Protein AF-A0A5C5TG11-F1 (afdb_monomer_lite)

Foldseek 3Di:
DADPVGHDDDDDDDDQWAKEFEAEPVRHGPDDIDIDDDDDDDDPQKDFPDWDADPSGYIYTYIYGHQWAKEFEAEPVRHGPDDIHIDADDDDDDPQKDWPDWDADPSRHIYTYIYGHDDPPPPPDDDDDDDDDDDDDDDDDDDDDDDDDDDDDDDDDDDDPDDDDDPDDDDDDDDDDDDDDDDDDDDDDDD

Structure (mmCIF, N/CA/C/O backbone):
data_AF-A0A5C5TG11-F1
#
_entry.id   AF-A0A5C5TG11-F1
#
loop_
_atom_site.group_PDB
_atom_site.id
_atom_site.type_symbol
_atom_site.label_atom_id
_atom_site.label_alt_id
_atom_site.label_comp_id
_atom_site.label_asym_id
_atom_site.label_entity_id
_atom_site.label_seq_id
_atom_site.pdbx_PDB_ins_code
_atom_site.Cartn_x
_atom_site.Cartn_y
_atom_site.Cartn_z
_atom_site.occupancy
_atom_site.B_iso_or_equiv
_atom_site.auth_seq_id
_atom_site.auth_comp_id
_atom_site.auth_asym_id
_atom_site.auth_atom_id
_atom_site.pdbx_PDB_model_num
ATOM 1 N N . SER A 1 1 ? 29.629 5.211 -42.571 1.00 81.56 1 SER A N 1
ATOM 2 C CA . SER A 1 1 ? 30.947 4.948 -43.185 1.00 81.56 1 SER A CA 1
ATOM 3 C C . SER A 1 1 ? 30.933 5.481 -44.610 1.00 81.56 1 SER A C 1
ATOM 5 O O . SER A 1 1 ? 29.946 6.095 -45.003 1.00 81.56 1 SER A O 1
ATOM 7 N N . THR A 1 2 ? 31.998 5.258 -45.371 1.00 82.38 2 THR A N 1
ATOM 8 C CA . THR A 1 2 ? 31.983 5.361 -46.836 1.00 82.38 2 THR A CA 1
ATOM 9 C C . THR A 1 2 ? 32.136 3.944 -47.392 1.00 82.38 2 THR A C 1
ATOM 11 O O . THR A 1 2 ? 32.816 3.138 -46.751 1.00 82.38 2 THR A O 1
ATOM 14 N N . ASP A 1 3 ? 31.475 3.609 -48.499 1.00 84.94 3 ASP A N 1
ATOM 15 C CA . ASP A 1 3 ? 31.681 2.322 -49.180 1.00 84.94 3 ASP A CA 1
ATOM 16 C C . ASP A 1 3 ? 32.941 2.328 -50.070 1.00 84.94 3 ASP A C 1
ATOM 18 O O . ASP A 1 3 ? 33.630 3.342 -50.206 1.00 84.94 3 ASP A O 1
ATOM 22 N N . GLU A 1 4 ? 33.250 1.182 -50.678 1.00 87.62 4 GLU A N 1
ATOM 23 C CA . GLU A 1 4 ? 34.397 1.008 -51.585 1.00 87.62 4 GLU A CA 1
ATOM 24 C C . GLU A 1 4 ? 34.308 1.840 -52.881 1.00 87.62 4 GLU A C 1
ATOM 26 O O . GLU A 1 4 ? 35.320 2.049 -53.546 1.00 87.62 4 GLU A O 1
ATOM 31 N N . ASN A 1 5 ? 33.123 2.372 -53.202 1.00 89.00 5 ASN A N 1
ATOM 32 C CA . ASN A 1 5 ? 32.857 3.216 -54.367 1.00 89.00 5 ASN A CA 1
ATOM 33 C C . ASN A 1 5 ? 32.837 4.722 -54.027 1.00 89.00 5 ASN A C 1
ATOM 35 O O . ASN A 1 5 ? 32.630 5.548 -54.915 1.00 89.00 5 ASN A O 1
ATOM 39 N N . GLY A 1 6 ? 33.046 5.098 -52.759 1.00 85.19 6 GLY A N 1
ATOM 40 C CA . GLY A 1 6 ? 33.045 6.490 -52.302 1.00 85.19 6 GLY A CA 1
ATOM 41 C C . GLY A 1 6 ? 31.685 7.033 -51.836 1.00 85.19 6 GLY A C 1
ATOM 42 O O . GLY A 1 6 ? 31.599 8.212 -51.489 1.00 85.19 6 GLY A O 1
ATOM 43 N N . ASN A 1 7 ? 30.629 6.215 -51.775 1.00 87.75 7 ASN A N 1
ATOM 44 C CA . ASN A 1 7 ? 29.301 6.652 -51.332 1.00 87.75 7 ASN A CA 1
ATOM 45 C C . ASN A 1 7 ? 29.223 6.762 -49.803 1.00 87.75 7 ASN A C 1
ATOM 47 O O . ASN A 1 7 ? 29.681 5.879 -49.077 1.00 87.75 7 ASN A O 1
ATOM 51 N N . VAL A 1 8 ? 28.574 7.813 -49.293 1.00 88.19 8 VAL A N 1
ATOM 52 C CA . VAL A 1 8 ? 28.350 7.995 -47.849 1.00 88.19 8 VAL A CA 1
ATOM 53 C C . VAL A 1 8 ? 27.224 7.077 -47.365 1.00 88.19 8 VAL A C 1
ATOM 55 O O . VAL A 1 8 ? 26.052 7.283 -47.675 1.00 88.19 8 VAL A O 1
ATOM 58 N N . VAL A 1 9 ? 27.578 6.082 -46.552 1.00 86.75 9 VAL A N 1
ATOM 59 C CA . VAL A 1 9 ? 26.649 5.119 -45.947 1.00 86.75 9 VAL A CA 1
ATOM 60 C C . VAL A 1 9 ? 26.294 5.557 -44.526 1.00 86.75 9 VAL A C 1
ATOM 62 O O . VAL A 1 9 ? 27.135 5.535 -43.620 1.00 86.75 9 VAL A O 1
ATOM 65 N N . TYR A 1 10 ? 25.030 5.912 -44.301 1.00 86.56 10 TYR A N 1
ATOM 66 C CA . TYR A 1 10 ? 24.505 6.222 -42.970 1.00 86.56 10 TYR A CA 1
ATOM 67 C C . TYR A 1 10 ? 24.055 4.947 -42.246 1.00 86.56 10 TYR A C 1
ATOM 69 O O . TYR A 1 10 ? 23.174 4.229 -42.714 1.00 86.56 10 TYR A O 1
ATOM 77 N N . THR A 1 11 ? 24.638 4.675 -41.077 1.00 83.19 11 THR A N 1
ATOM 78 C CA . THR A 1 11 ? 24.271 3.530 -40.230 1.00 83.19 11 THR A CA 1
ATOM 79 C C . THR A 1 11 ? 23.469 4.019 -39.029 1.00 83.19 11 THR A C 1
ATOM 81 O O . THR A 1 11 ? 24.027 4.569 -38.080 1.00 83.19 11 THR A O 1
ATOM 84 N N . TYR A 1 12 ? 22.152 3.820 -39.060 1.00 79.69 12 TYR A N 1
ATOM 85 C CA . TYR A 1 12 ? 21.260 4.187 -37.961 1.00 79.69 12 TYR A CA 1
ATOM 86 C C . TYR A 1 12 ? 21.109 3.026 -36.973 1.00 79.69 12 TYR A C 1
ATOM 88 O O . TYR A 1 12 ? 20.812 1.902 -37.370 1.00 79.69 12 TYR A O 1
ATOM 96 N N . ARG A 1 13 ? 21.255 3.304 -35.672 1.00 77.75 13 ARG A N 1
ATOM 97 C CA . ARG A 1 13 ? 20.858 2.379 -34.598 1.00 77.75 13 ARG A CA 1
ATOM 98 C C . ARG A 1 13 ? 19.468 2.757 -34.091 1.00 77.75 13 ARG A C 1
ATOM 100 O O . ARG A 1 13 ? 19.226 3.934 -33.821 1.00 77.75 13 ARG A O 1
ATOM 107 N N . LYS A 1 14 ? 18.568 1.783 -33.920 1.00 78.00 14 LYS A N 1
ATOM 108 C CA . LYS A 1 14 ? 17.285 2.018 -33.241 1.00 78.00 14 LYS A CA 1
ATOM 109 C C . LYS A 1 14 ? 17.572 2.309 -31.767 1.00 78.00 14 LYS A C 1
ATOM 111 O O . LYS A 1 14 ? 17.986 1.415 -31.036 1.00 78.00 14 LYS A O 1
ATOM 116 N N . VAL A 1 15 ? 17.360 3.550 -31.336 1.00 76.75 15 VAL A N 1
ATOM 117 C CA . VAL A 1 15 ? 17.341 3.887 -29.908 1.00 76.75 15 VAL A CA 1
ATOM 118 C C . VAL A 1 15 ? 15.979 3.471 -29.367 1.00 76.75 15 VAL A C 1
ATOM 120 O O . VAL A 1 15 ? 14.957 4.012 -29.783 1.00 76.75 15 VAL A O 1
ATOM 123 N N . VAL A 1 16 ? 15.959 2.487 -28.471 1.00 79.56 16 VAL A N 1
ATOM 124 C CA . VAL A 1 16 ? 14.765 2.159 -27.689 1.00 79.56 16 VAL A CA 1
ATOM 125 C C . VAL A 1 16 ? 14.743 3.105 -26.492 1.00 79.56 16 VAL A C 1
ATOM 127 O O . VAL A 1 16 ? 15.646 3.059 -25.660 1.00 79.56 16 VAL A O 1
ATOM 130 N N . LYS A 1 17 ? 13.742 3.987 -26.435 1.00 87.06 17 LYS A N 1
ATOM 131 C CA . LYS A 1 17 ? 13.407 4.724 -25.213 1.00 87.06 17 LYS A CA 1
ATOM 132 C C . LYS A 1 17 ? 12.628 3.774 -24.309 1.00 87.06 17 LYS A C 1
ATOM 134 O O . LYS A 1 17 ? 11.544 3.347 -24.696 1.00 87.06 17 LYS A O 1
ATOM 139 N N . THR A 1 18 ? 13.182 3.449 -23.149 1.00 93.44 18 THR A N 1
ATOM 140 C CA . THR A 1 18 ? 12.445 2.779 -22.074 1.00 93.44 18 THR A CA 1
ATOM 141 C C . THR A 1 18 ? 11.839 3.819 -21.136 1.00 93.44 18 THR A C 1
ATOM 143 O O . THR A 1 18 ? 12.288 4.965 -21.089 1.00 93.44 18 THR A O 1
ATOM 146 N N . THR A 1 19 ? 10.808 3.425 -20.400 1.00 96.31 19 THR A N 1
ATOM 147 C CA . THR A 1 19 ? 10.128 4.240 -19.388 1.00 96.31 19 THR A CA 1
ATOM 148 C C . THR A 1 19 ? 10.016 3.442 -18.096 1.00 96.31 19 THR A C 1
ATOM 150 O O . THR A 1 19 ? 9.793 2.233 -18.143 1.00 96.31 19 THR A O 1
ATOM 153 N N . THR A 1 20 ? 10.122 4.103 -16.948 1.00 98.12 20 THR A N 1
ATOM 154 C CA . THR A 1 20 ? 9.780 3.520 -15.647 1.00 98.12 20 THR A CA 1
ATOM 155 C C . THR A 1 20 ? 8.524 4.185 -15.089 1.00 98.12 20 THR A C 1
ATOM 157 O O . THR A 1 20 ? 8.442 5.413 -15.044 1.00 98.12 20 THR A O 1
ATOM 160 N N . SER A 1 21 ? 7.568 3.371 -14.647 1.00 97.69 21 SER A N 1
ATOM 161 C CA . SER A 1 21 ? 6.302 3.795 -14.038 1.00 97.69 21 SER A CA 1
ATOM 162 C C . SER A 1 21 ? 6.211 3.299 -12.593 1.00 97.69 21 SER A C 1
ATOM 164 O O . SER A 1 21 ? 6.613 2.172 -12.295 1.00 97.69 21 SER A O 1
ATOM 166 N N . PHE A 1 22 ? 5.632 4.108 -11.706 1.00 98.31 22 PHE A N 1
ATOM 167 C CA . PHE A 1 22 ? 5.388 3.760 -10.301 1.00 98.31 22 PHE A CA 1
ATOM 168 C C . PHE A 1 22 ? 3.875 3.796 -10.056 1.00 98.31 22 PHE A C 1
ATOM 170 O O . PHE A 1 22 ? 3.283 4.876 -10.073 1.00 98.31 22 PHE A O 1
ATOM 177 N N . VAL A 1 23 ? 3.243 2.633 -9.885 1.00 97.94 23 VAL A N 1
ATOM 178 C CA . VAL A 1 23 ? 1.775 2.483 -9.866 1.00 97.94 23 VAL A CA 1
ATOM 179 C C . VAL A 1 23 ? 1.269 1.795 -8.601 1.00 97.94 23 VAL A C 1
ATOM 181 O O . VAL A 1 23 ? 2.011 1.056 -7.955 1.00 97.94 23 VAL A O 1
ATOM 184 N N . ASP A 1 24 ? 0.004 2.013 -8.252 1.00 97.56 24 ASP A N 1
ATOM 185 C CA . ASP A 1 24 ? -0.684 1.234 -7.219 1.00 97.56 24 ASP A CA 1
ATOM 186 C C . ASP A 1 24 ? -1.130 -0.154 -7.732 1.00 97.56 24 ASP A C 1
ATOM 188 O O . ASP A 1 24 ? -0.855 -0.541 -8.871 1.00 97.56 24 ASP A O 1
ATOM 192 N N . GLY A 1 25 ? -1.793 -0.931 -6.870 1.00 93.88 25 GLY A N 1
ATOM 193 C CA . GLY A 1 25 ? -2.297 -2.270 -7.198 1.00 93.88 25 GLY A CA 1
ATOM 194 C C . GLY A 1 25 ? -3.406 -2.303 -8.258 1.00 93.88 25 GLY A C 1
ATOM 195 O O . GLY A 1 25 ? -3.607 -3.350 -8.868 1.00 93.88 25 GLY A O 1
ATOM 196 N N . ASP A 1 26 ? -4.079 -1.176 -8.503 1.00 95.31 26 ASP A N 1
ATOM 197 C CA . ASP A 1 26 ? -5.111 -1.012 -9.534 1.00 95.31 26 ASP A CA 1
ATOM 198 C C . ASP A 1 26 ? -4.526 -0.460 -10.855 1.00 95.31 26 ASP A C 1
ATOM 200 O O . ASP A 1 26 ? -5.201 -0.439 -11.886 1.00 95.31 26 ASP A O 1
ATOM 204 N N . GLY A 1 27 ? -3.251 -0.052 -10.847 1.00 94.88 27 GLY A N 1
ATOM 205 C CA . GLY A 1 27 ? -2.509 0.460 -12.000 1.00 94.88 27 GLY A CA 1
ATOM 206 C C . GLY A 1 27 ? -2.478 1.988 -12.127 1.00 94.88 27 GLY A C 1
ATOM 207 O O . GLY A 1 27 ? -1.962 2.493 -13.127 1.00 94.88 27 GLY A O 1
ATOM 208 N N . ASN A 1 28 ? -2.984 2.742 -11.146 1.00 96.75 28 ASN A N 1
ATOM 209 C CA . ASN A 1 28 ? -2.942 4.207 -11.175 1.00 96.75 28 ASN A CA 1
ATOM 210 C C . ASN A 1 28 ? -1.519 4.713 -10.870 1.00 96.75 28 ASN A C 1
ATOM 212 O O . ASN A 1 28 ? -0.882 4.203 -9.946 1.00 96.75 28 ASN A O 1
ATOM 216 N N . PRO A 1 29 ? -1.000 5.732 -11.581 1.00 96.75 29 PRO A N 1
ATOM 217 C CA . PRO A 1 29 ? 0.330 6.279 -11.317 1.00 96.75 29 PRO A CA 1
ATOM 218 C C . PRO A 1 29 ? 0.379 7.046 -9.986 1.00 96.75 29 PRO A C 1
ATOM 220 O O . PRO A 1 29 ? -0.332 8.032 -9.796 1.00 96.75 29 PRO A O 1
ATOM 223 N N . ILE A 1 30 ? 1.267 6.619 -9.084 1.00 97.06 30 ILE A N 1
ATOM 224 C CA . ILE A 1 30 ? 1.538 7.273 -7.791 1.00 97.06 30 ILE A CA 1
ATOM 225 C C . ILE A 1 30 ? 2.561 8.407 -7.961 1.00 97.06 30 ILE A C 1
ATOM 227 O O . ILE A 1 30 ? 2.496 9.425 -7.273 1.00 97.06 30 ILE A O 1
ATOM 231 N N . LEU A 1 31 ? 3.505 8.240 -8.891 1.00 96.44 31 LEU A N 1
ATOM 232 C CA . LEU A 1 31 ? 4.500 9.243 -9.278 1.00 96.44 31 LEU A CA 1
ATOM 233 C C . LEU A 1 31 ? 4.493 9.432 -10.804 1.00 96.44 31 LEU A C 1
ATOM 235 O O . LEU A 1 31 ? 4.059 8.530 -11.524 1.00 96.44 31 LEU A O 1
ATOM 239 N N . PRO A 1 32 ? 5.011 10.563 -11.320 1.00 97.25 32 PRO A N 1
ATOM 240 C CA . PRO A 1 32 ? 5.273 10.722 -12.745 1.00 97.25 32 PRO A CA 1
ATOM 241 C C . PRO A 1 32 ? 6.192 9.620 -13.288 1.00 97.25 32 PRO A C 1
ATOM 243 O O . PRO A 1 32 ? 7.122 9.181 -12.608 1.00 97.25 32 PRO A O 1
ATOM 246 N N . ASN A 1 33 ? 5.954 9.221 -14.537 1.00 95.88 33 ASN A N 1
ATOM 247 C CA . ASN A 1 33 ? 6.830 8.300 -15.255 1.00 95.88 33 ASN A CA 1
ATOM 248 C C . ASN A 1 33 ? 8.180 8.966 -15.568 1.00 95.88 33 ASN A C 1
ATOM 250 O O . ASN A 1 33 ? 8.232 10.154 -15.892 1.00 95.88 33 ASN A O 1
ATOM 254 N N . GLU A 1 34 ? 9.260 8.188 -15.543 1.00 96.19 34 GLU A N 1
ATOM 255 C CA . GLU A 1 34 ? 10.624 8.666 -15.805 1.00 96.19 34 GLU A CA 1
ATOM 256 C C . GLU A 1 34 ? 11.241 7.960 -17.019 1.00 96.19 34 GLU A C 1
ATOM 258 O O . GLU A 1 34 ? 11.004 6.774 -17.247 1.00 96.19 34 GLU A O 1
ATOM 263 N N . GLU A 1 35 ? 12.018 8.688 -17.830 1.00 94.50 35 GLU A N 1
ATOM 264 C CA . GLU A 1 35 ? 12.691 8.103 -18.996 1.00 94.50 35 GLU A CA 1
ATOM 265 C C . GLU A 1 35 ? 13.899 7.259 -18.562 1.00 94.50 35 GLU A C 1
ATOM 267 O O . GLU A 1 35 ? 14.728 7.686 -17.758 1.00 94.50 35 GLU A O 1
ATOM 272 N N . GLY A 1 36 ? 14.017 6.070 -19.149 1.00 92.50 36 GLY A N 1
ATOM 273 C CA . GLY A 1 36 ? 15.033 5.080 -18.828 1.00 92.50 36 GLY A CA 1
ATOM 274 C C . GLY A 1 36 ? 14.534 3.986 -17.883 1.00 92.50 36 GLY A C 1
ATOM 275 O O . GLY A 1 36 ? 13.343 3.840 -17.605 1.00 92.50 36 GLY A O 1
ATOM 276 N N . ASN A 1 37 ? 15.488 3.190 -17.406 1.00 93.25 37 ASN A N 1
ATOM 277 C CA . ASN A 1 37 ? 15.304 2.170 -16.379 1.00 93.25 37 ASN A CA 1
ATOM 278 C C . ASN A 1 37 ? 15.905 2.726 -15.077 1.00 93.25 37 ASN A C 1
ATOM 280 O O . ASN A 1 37 ? 17.127 2.838 -14.965 1.00 93.25 37 ASN A O 1
ATOM 284 N N . VAL A 1 38 ? 15.052 3.162 -14.149 1.00 95.62 38 VAL A N 1
ATOM 285 C CA . VAL A 1 38 ? 15.448 3.717 -12.841 1.00 95.62 38 VAL A CA 1
ATOM 286 C C . VAL A 1 38 ? 15.002 2.772 -11.719 1.00 95.62 38 VAL A C 1
ATOM 288 O O . VAL A 1 38 ? 14.044 2.030 -11.915 1.00 95.62 38 VAL A O 1
ATOM 291 N N . PRO A 1 39 ? 15.670 2.749 -10.550 1.00 96.81 39 PRO A N 1
ATOM 292 C CA . PRO A 1 39 ? 15.292 1.853 -9.459 1.00 96.81 39 PRO A CA 1
ATOM 293 C C . PRO A 1 39 ? 13.953 2.232 -8.806 1.00 96.81 39 PRO A C 1
ATOM 295 O O . PRO A 1 39 ? 13.502 3.378 -8.869 1.00 96.81 39 PRO A O 1
ATOM 298 N N . SER A 1 40 ? 13.362 1.268 -8.095 1.00 97.00 40 SER A N 1
ATOM 299 C CA . SER A 1 40 ? 12.218 1.484 -7.203 1.00 97.00 40 SER A CA 1
ATOM 300 C C . SER A 1 40 ? 12.514 2.573 -6.173 1.00 97.00 40 SER A C 1
ATOM 302 O O . SER A 1 40 ? 13.597 2.596 -5.582 1.00 97.00 40 SER A O 1
ATOM 304 N N . LYS A 1 41 ? 11.523 3.418 -5.899 1.00 97.31 41 LYS A N 1
ATOM 305 C CA . LYS A 1 41 ? 11.599 4.474 -4.884 1.00 97.31 41 LYS A CA 1
ATOM 306 C C . LYS A 1 41 ? 10.914 4.038 -3.593 1.00 97.31 41 LYS A C 1
ATOM 308 O O . LYS A 1 41 ? 9.950 3.275 -3.641 1.00 97.31 41 LYS A O 1
ATOM 313 N N . ASP A 1 42 ? 11.391 4.560 -2.470 1.00 97.19 42 ASP A N 1
ATOM 314 C CA . ASP A 1 42 ? 10.598 4.619 -1.243 1.00 97.19 42 ASP A CA 1
ATOM 315 C C . ASP A 1 42 ? 9.519 5.701 -1.404 1.00 97.19 42 ASP A C 1
ATOM 317 O O . ASP A 1 42 ? 9.791 6.773 -1.953 1.00 97.19 42 ASP A O 1
ATOM 321 N N . ILE A 1 43 ? 8.284 5.404 -1.000 1.00 96.00 43 ILE A N 1
ATOM 322 C CA . ILE A 1 43 ? 7.124 6.278 -1.213 1.00 96.00 43 ILE A CA 1
ATOM 323 C C . ILE A 1 43 ? 6.301 6.296 0.074 1.00 96.00 43 ILE A C 1
ATOM 325 O O . ILE A 1 43 ? 5.703 5.294 0.456 1.00 96.00 43 ILE A O 1
ATOM 329 N N . SER A 1 44 ? 6.241 7.453 0.737 1.00 94.19 44 SER A N 1
ATOM 330 C CA . SER A 1 44 ? 5.538 7.598 2.017 1.00 94.19 44 SER A CA 1
ATOM 331 C C . SER A 1 44 ? 4.073 7.154 1.920 1.00 94.19 44 SER A C 1
ATOM 333 O O . SER A 1 44 ? 3.325 7.616 1.057 1.00 94.19 44 SER A O 1
ATOM 335 N N . GLY A 1 45 ? 3.666 6.249 2.815 1.00 92.69 45 GLY A N 1
ATOM 336 C CA . GLY A 1 45 ? 2.332 5.644 2.814 1.00 92.69 45 GLY A CA 1
ATOM 337 C C . GLY A 1 45 ? 2.142 4.493 1.820 1.00 92.69 45 GLY A C 1
ATOM 338 O O . GLY A 1 45 ? 1.008 4.047 1.650 1.00 92.69 45 GLY A O 1
ATOM 339 N N . TYR A 1 46 ? 3.206 3.991 1.187 1.00 96.25 46 TYR A N 1
ATOM 340 C CA . TYR A 1 46 ? 3.173 2.849 0.271 1.00 96.25 46 TYR A CA 1
ATOM 341 C C . TYR A 1 46 ? 4.326 1.864 0.525 1.00 96.25 46 TYR A C 1
ATOM 343 O O . TYR A 1 46 ? 5.395 2.232 0.997 1.00 96.25 46 TYR A O 1
ATOM 351 N N . GLU A 1 47 ? 4.114 0.601 0.166 1.00 96.62 47 GLU A N 1
ATOM 352 C CA . GLU A 1 47 ? 5.124 -0.463 0.152 1.00 96.62 47 GLU A CA 1
ATOM 353 C C . GLU A 1 47 ? 5.243 -1.046 -1.255 1.00 96.62 47 GLU A C 1
ATOM 355 O O . GLU A 1 47 ? 4.234 -1.241 -1.936 1.00 96.62 47 GLU A O 1
ATOM 360 N N . LEU A 1 48 ? 6.465 -1.375 -1.678 1.00 97.56 48 LEU A N 1
ATOM 361 C CA . LEU A 1 48 ? 6.702 -2.059 -2.946 1.00 97.56 48 LEU A CA 1
ATOM 362 C C . LEU A 1 48 ? 6.193 -3.510 -2.875 1.00 97.56 48 LEU A C 1
ATOM 364 O O . LEU A 1 48 ? 6.636 -4.287 -2.033 1.00 97.56 48 LEU A O 1
ATOM 368 N N . VAL A 1 49 ? 5.293 -3.883 -3.787 1.00 97.69 49 VAL A N 1
ATOM 369 C CA . VAL A 1 49 ? 4.750 -5.249 -3.917 1.00 97.69 49 VAL A CA 1
ATOM 370 C C . VAL A 1 49 ? 5.553 -6.066 -4.926 1.00 97.69 49 VAL A C 1
ATOM 372 O O . VAL A 1 49 ? 5.749 -7.264 -4.738 1.00 97.69 49 VAL A O 1
ATOM 375 N N . GLY A 1 50 ? 6.040 -5.428 -5.992 1.00 97.19 50 GLY A N 1
ATOM 376 C CA . GLY A 1 50 ? 6.863 -6.089 -7.000 1.00 97.19 50 GLY A CA 1
ATOM 377 C C . GLY A 1 50 ? 7.199 -5.200 -8.192 1.00 97.19 50 GLY A C 1
ATOM 378 O O . GLY A 1 50 ? 6.870 -4.013 -8.228 1.00 97.19 50 GLY A O 1
ATOM 379 N N . SER A 1 51 ? 7.861 -5.797 -9.179 1.00 97.44 51 SER A N 1
ATOM 380 C CA . SER A 1 51 ? 8.225 -5.152 -10.436 1.00 97.44 51 SER A CA 1
ATOM 381 C C . SER A 1 51 ? 7.957 -6.062 -11.630 1.00 97.44 51 SER A C 1
ATOM 383 O O . SER A 1 51 ? 8.097 -7.281 -11.545 1.00 97.44 51 SER A O 1
ATOM 385 N N . SER A 1 52 ? 7.607 -5.454 -12.761 1.00 96.44 52 SER A N 1
ATOM 386 C CA . SER A 1 52 ? 7.505 -6.113 -14.063 1.00 96.44 52 SER A CA 1
ATOM 387 C C . SER A 1 52 ? 8.348 -5.372 -15.102 1.00 96.44 52 SER A C 1
ATOM 389 O O . SER A 1 52 ? 8.696 -4.203 -14.921 1.00 96.44 52 SER A O 1
ATOM 391 N N . THR A 1 53 ? 8.701 -6.049 -16.192 1.00 96.50 53 THR A N 1
ATOM 392 C CA . THR A 1 53 ? 9.398 -5.460 -17.342 1.00 96.50 53 THR A CA 1
ATOM 393 C C . THR A 1 53 ? 8.786 -6.003 -18.626 1.00 96.50 53 THR A C 1
ATOM 395 O O . THR A 1 53 ? 8.597 -7.213 -18.743 1.00 96.50 53 THR A O 1
ATOM 398 N N . ASP A 1 54 ? 8.449 -5.122 -19.569 1.00 93.56 54 ASP A N 1
ATOM 399 C CA . ASP A 1 54 ? 7.800 -5.503 -20.829 1.00 93.56 54 ASP A CA 1
ATOM 400 C C . ASP A 1 54 ? 8.798 -5.832 -21.960 1.00 93.56 54 ASP A C 1
ATOM 402 O O . ASP A 1 54 ? 10.012 -5.657 -21.836 1.00 93.56 54 ASP A O 1
ATOM 406 N N . GLU A 1 55 ? 8.280 -6.287 -23.106 1.00 92.75 55 GLU A N 1
ATOM 407 C CA . GLU A 1 55 ? 9.074 -6.587 -24.311 1.00 92.75 55 GLU A CA 1
ATOM 408 C C . GLU A 1 55 ? 9.762 -5.352 -24.928 1.00 92.75 55 GLU A C 1
ATOM 410 O O . GLU A 1 55 ? 10.569 -5.472 -25.852 1.00 92.75 55 GLU A O 1
ATOM 415 N N . ASN A 1 56 ? 9.431 -4.143 -24.472 1.00 89.69 56 ASN A N 1
ATOM 416 C CA . ASN A 1 56 ? 10.059 -2.897 -24.901 1.00 89.69 56 ASN A CA 1
ATOM 417 C C . ASN A 1 56 ? 11.128 -2.418 -23.902 1.00 89.69 56 ASN A C 1
ATOM 419 O O . ASN A 1 56 ? 11.850 -1.471 -24.208 1.00 89.69 56 ASN A O 1
ATOM 423 N N . GLY A 1 57 ? 11.280 -3.097 -22.759 1.00 91.56 57 GLY A N 1
ATOM 424 C CA . GLY A 1 57 ? 12.219 -2.759 -21.692 1.00 91.56 57 GLY A CA 1
ATOM 425 C C . GLY A 1 57 ? 11.707 -1.688 -20.725 1.00 91.56 57 GLY A C 1
ATOM 426 O O . GLY A 1 57 ? 12.499 -1.176 -19.929 1.00 91.56 57 GLY A O 1
ATOM 427 N N . ASN A 1 58 ? 10.420 -1.331 -20.783 1.00 95.81 58 ASN A N 1
ATOM 428 C CA . ASN A 1 58 ? 9.799 -0.462 -19.787 1.00 95.81 58 ASN A CA 1
ATOM 429 C C . ASN A 1 58 ? 9.638 -1.223 -18.468 1.00 95.81 58 ASN A C 1
ATOM 431 O O . ASN A 1 58 ? 9.335 -2.416 -18.477 1.00 95.81 58 ASN A O 1
ATOM 435 N N . VAL A 1 59 ? 9.797 -0.532 -17.341 1.00 97.69 59 VAL A N 1
ATOM 436 C CA . VAL A 1 59 ? 9.628 -1.098 -15.996 1.00 97.69 59 VAL A CA 1
ATOM 437 C C . VAL A 1 59 ? 8.368 -0.543 -15.350 1.00 97.69 59 VAL A C 1
ATOM 439 O O . VAL A 1 59 ? 8.103 0.655 -15.406 1.00 97.69 59 VAL A O 1
ATOM 442 N N . VAL A 1 60 ? 7.612 -1.411 -14.685 1.00 98.00 60 VAL A N 1
ATOM 443 C CA . VAL A 1 60 ? 6.492 -1.013 -13.829 1.00 98.00 60 VAL A CA 1
ATOM 444 C C . VAL A 1 60 ? 6.775 -1.513 -12.421 1.00 98.00 60 VAL A C 1
ATOM 446 O O . VAL A 1 60 ? 6.903 -2.718 -12.214 1.00 98.00 60 VAL A O 1
ATOM 449 N N . TYR A 1 61 ? 6.878 -0.595 -11.462 1.00 98.44 61 TYR A N 1
ATOM 450 C CA . TYR A 1 61 ? 6.907 -0.908 -10.036 1.00 98.44 61 TYR A CA 1
ATOM 451 C C . TYR A 1 61 ? 5.499 -0.774 -9.463 1.00 98.44 61 TYR A C 1
ATOM 453 O O . TYR A 1 61 ? 4.902 0.300 -9.541 1.00 98.44 61 TYR A O 1
ATOM 461 N N . THR A 1 62 ? 4.983 -1.859 -8.889 1.00 98.31 62 THR A N 1
ATOM 462 C CA . THR A 1 62 ? 3.640 -1.925 -8.303 1.00 98.31 62 THR A CA 1
ATOM 463 C C . THR A 1 62 ? 3.732 -1.829 -6.787 1.00 98.31 62 THR A C 1
ATOM 465 O O . THR A 1 62 ? 4.493 -2.567 -6.156 1.00 98.31 62 THR A O 1
ATOM 468 N N . TYR A 1 63 ? 2.935 -0.944 -6.199 1.00 98.25 63 TYR A N 1
ATOM 469 C CA . TYR A 1 63 ? 2.923 -0.632 -4.775 1.00 98.25 63 TYR A CA 1
ATOM 470 C C . TYR A 1 63 ? 1.546 -0.888 -4.148 1.00 98.25 63 TYR A C 1
ATOM 472 O O . TYR A 1 63 ? 0.512 -0.759 -4.799 1.00 98.25 63 TYR A O 1
ATOM 480 N N . ARG A 1 64 ? 1.522 -1.187 -2.846 1.00 96.62 64 ARG A N 1
ATOM 481 C CA . ARG A 1 64 ? 0.305 -1.211 -2.019 1.00 96.62 64 ARG A CA 1
ATOM 482 C C . ARG A 1 64 ? 0.304 -0.023 -1.071 1.00 96.62 64 ARG A C 1
ATOM 484 O O . ARG A 1 64 ? 1.353 0.329 -0.540 1.00 96.62 64 ARG A O 1
ATOM 491 N N . LYS A 1 65 ? -0.861 0.573 -0.825 1.00 94.12 65 LYS A N 1
ATOM 492 C CA . LYS A 1 65 ? -1.005 1.637 0.174 1.00 94.12 65 LYS A CA 1
ATOM 493 C C . LYS A 1 65 ? -0.939 1.041 1.583 1.00 94.12 65 LYS A C 1
ATOM 495 O O . LYS A 1 65 ? -1.676 0.108 1.895 1.00 94.12 65 LYS A O 1
ATOM 500 N N . VAL A 1 66 ? -0.079 1.587 2.436 1.00 90.94 66 VAL A N 1
ATOM 501 C CA . VAL A 1 66 ? 0.051 1.196 3.844 1.00 90.94 66 VAL A CA 1
ATOM 502 C C . VAL A 1 66 ? -0.964 1.983 4.664 1.00 90.94 66 VAL A C 1
ATOM 504 O O . VAL A 1 66 ? -0.802 3.182 4.894 1.00 90.94 66 VAL A O 1
ATOM 507 N N . VAL A 1 67 ? -2.017 1.308 5.122 1.00 87.00 67 VAL A N 1
ATOM 508 C CA . VAL A 1 67 ? -2.981 1.884 6.067 1.00 87.00 67 VAL A CA 1
ATOM 509 C C . VAL A 1 67 ? -2.462 1.657 7.486 1.00 87.00 67 VAL A C 1
ATOM 511 O O . VAL A 1 67 ? -2.532 0.549 8.012 1.00 87.00 67 VAL A O 1
ATOM 514 N N . LYS A 1 68 ? -1.928 2.714 8.107 1.00 89.06 68 LYS A N 1
ATOM 515 C CA . LYS A 1 68 ? -1.634 2.742 9.546 1.00 89.06 68 LYS A CA 1
ATOM 516 C C . LYS A 1 68 ? -2.939 2.956 10.310 1.00 89.06 68 LYS A C 1
ATOM 518 O O . LYS A 1 68 ? -3.433 4.078 10.362 1.00 89.06 68 LYS A O 1
ATOM 523 N N . THR A 1 69 ? -3.486 1.889 10.882 1.00 92.81 69 THR A N 1
ATOM 524 C CA . THR A 1 69 ? -4.615 1.969 11.818 1.00 92.81 69 THR A CA 1
ATOM 525 C C . THR A 1 69 ? -4.119 2.267 13.235 1.00 92.81 69 THR A C 1
ATOM 527 O O . THR A 1 69 ? -2.953 2.039 13.561 1.00 92.81 69 THR A O 1
ATOM 530 N N . THR A 1 70 ? -4.980 2.819 14.084 1.00 95.88 70 THR A N 1
ATOM 531 C CA . THR A 1 70 ? -4.687 3.123 15.491 1.00 95.88 70 THR A CA 1
ATOM 532 C C . THR A 1 70 ? -5.877 2.728 16.354 1.00 95.88 70 THR A C 1
ATOM 534 O O . THR A 1 70 ? -6.945 3.325 16.263 1.00 95.88 70 THR A O 1
ATOM 537 N N . THR A 1 71 ? -5.702 1.725 17.207 1.00 97.69 71 THR A N 1
ATOM 538 C CA . THR A 1 71 ? -6.752 1.256 18.111 1.00 97.69 71 THR A CA 1
ATOM 539 C C . THR A 1 71 ? -7.024 2.281 19.205 1.00 97.69 71 THR A C 1
ATOM 541 O O . THR A 1 71 ? -6.095 2.725 19.882 1.00 97.69 71 THR A O 1
ATOM 544 N N . SER A 1 72 ? -8.300 2.613 19.402 1.00 97.38 72 SER A N 1
ATOM 545 C CA . SER A 1 72 ? -8.768 3.488 20.484 1.00 97.38 72 SER A CA 1
ATOM 546 C C . SER A 1 72 ? -9.613 2.707 21.494 1.00 97.38 72 SER A C 1
ATOM 548 O O . SER A 1 72 ? -10.422 1.858 21.116 1.00 97.38 72 SER A O 1
ATOM 550 N N . PHE A 1 73 ? -9.449 3.015 22.781 1.00 97.81 73 PHE A N 1
ATOM 551 C CA . PHE A 1 73 ? -10.210 2.421 23.885 1.00 97.81 73 PHE A CA 1
ATOM 552 C C . PHE A 1 73 ? -10.951 3.542 24.619 1.00 97.81 73 PHE A C 1
ATOM 554 O O . PHE A 1 73 ? -10.308 4.382 25.251 1.00 97.81 73 PHE A O 1
ATOM 561 N N . VAL A 1 74 ? -12.281 3.578 24.520 1.00 97.75 74 VAL A N 1
ATOM 562 C CA . VAL A 1 74 ? -13.106 4.713 24.971 1.00 97.75 74 VAL A CA 1
ATOM 563 C C . VAL A 1 74 ? -14.252 4.291 25.888 1.00 97.75 74 VAL A C 1
ATOM 565 O O . VAL A 1 74 ? -14.704 3.148 25.837 1.00 97.75 74 VAL A O 1
ATOM 568 N N . ASP A 1 75 ? -14.747 5.208 26.715 1.00 96.19 75 ASP A N 1
ATOM 569 C CA . ASP A 1 75 ? -16.024 5.037 27.413 1.00 96.19 75 ASP A CA 1
ATOM 570 C C . ASP A 1 75 ? -17.236 5.286 26.485 1.00 96.19 75 ASP A C 1
ATOM 572 O O . ASP A 1 75 ? -17.090 5.584 25.297 1.00 96.19 75 ASP A O 1
ATOM 576 N N . GLY A 1 76 ? -18.451 5.141 27.025 1.00 92.25 76 GLY A N 1
ATOM 577 C CA . GLY A 1 76 ? -19.704 5.350 26.290 1.00 92.25 76 GLY A CA 1
ATOM 578 C C . GLY A 1 76 ? -19.974 6.793 25.839 1.00 92.25 76 GLY A C 1
ATOM 579 O O . GLY A 1 76 ? -20.821 6.985 24.970 1.00 92.25 76 GLY A O 1
ATOM 580 N N . ASP A 1 77 ? -19.255 7.778 26.385 1.00 93.56 77 ASP A N 1
ATOM 581 C CA . ASP A 1 77 ? -19.307 9.188 25.979 1.00 93.56 77 ASP A CA 1
ATOM 582 C C . ASP A 1 77 ? -18.189 9.538 24.967 1.00 93.56 77 ASP A C 1
ATOM 584 O O . ASP A 1 77 ? -18.171 10.634 24.403 1.00 93.56 77 ASP A O 1
ATOM 588 N N . GLY A 1 78 ? -17.273 8.598 24.696 1.00 93.44 78 GLY A N 1
ATOM 589 C CA . GLY A 1 78 ? -16.166 8.729 23.746 1.00 93.44 78 GLY A CA 1
ATOM 590 C C . GLY A 1 78 ? -14.831 9.173 24.358 1.00 93.44 78 GLY A C 1
ATOM 591 O O . GLY A 1 78 ? -13.880 9.414 23.612 1.00 93.44 78 GLY A O 1
ATOM 592 N N . ASN A 1 79 ? -14.714 9.274 25.686 1.00 95.31 79 ASN A N 1
ATOM 593 C CA . ASN A 1 79 ? -13.463 9.674 26.337 1.00 95.31 79 ASN A CA 1
ATOM 594 C C . ASN A 1 79 ? -12.450 8.511 26.337 1.00 95.31 79 ASN A C 1
ATOM 596 O O . ASN A 1 79 ? -12.831 7.393 26.690 1.00 95.31 79 ASN A O 1
ATOM 600 N N . PRO A 1 80 ? -11.158 8.731 26.019 1.00 96.12 80 PRO A N 1
ATOM 601 C CA . PRO A 1 80 ? -10.143 7.680 26.096 1.00 96.12 80 PRO A CA 1
ATOM 602 C C . PRO A 1 80 ? -9.927 7.169 27.529 1.00 96.12 80 PRO A C 1
ATOM 604 O O . PRO A 1 80 ? -9.607 7.949 28.428 1.00 96.12 80 PRO A O 1
ATOM 607 N N . ILE A 1 81 ? -10.043 5.853 27.729 1.00 95.75 81 ILE A N 1
ATOM 608 C CA . ILE A 1 81 ? -9.801 5.180 29.023 1.00 95.75 81 ILE A CA 1
ATOM 609 C C . ILE A 1 81 ? -8.441 4.465 29.093 1.00 95.75 81 ILE A C 1
ATOM 611 O O . ILE A 1 81 ? -7.958 4.158 30.181 1.00 95.75 81 ILE A O 1
ATOM 615 N N . LEU A 1 82 ? -7.802 4.238 27.943 1.00 94.94 82 LEU A N 1
ATOM 616 C CA . LEU A 1 82 ? -6.405 3.814 27.801 1.00 94.94 82 LEU A CA 1
ATOM 617 C C . LEU A 1 82 ? -5.734 4.665 26.707 1.00 94.94 82 LEU A C 1
ATOM 619 O O . LEU A 1 82 ? -6.439 5.237 25.872 1.00 94.94 82 LEU A O 1
ATOM 623 N N . PRO A 1 83 ? -4.390 4.753 26.670 1.00 96.94 83 PRO A N 1
ATOM 624 C CA . PRO A 1 83 ? -3.693 5.290 25.505 1.00 96.94 83 PRO A CA 1
ATOM 625 C C . PRO A 1 83 ? -4.013 4.480 24.240 1.00 96.94 83 PRO A C 1
ATOM 627 O O . PRO A 1 83 ? -4.215 3.265 24.294 1.00 96.94 83 PRO A O 1
ATOM 630 N N . ASN A 1 84 ? -4.013 5.163 23.098 1.00 96.31 84 ASN A N 1
ATOM 631 C CA . ASN A 1 84 ? -4.166 4.535 21.790 1.00 96.31 84 ASN A CA 1
ATOM 632 C C . ASN A 1 84 ? -2.935 3.688 21.421 1.00 96.31 84 ASN A C 1
ATOM 634 O O . ASN A 1 84 ? -1.808 4.024 21.789 1.00 96.31 84 ASN A O 1
ATOM 638 N N . GLU A 1 85 ? -3.143 2.624 20.642 1.00 95.62 85 GLU A N 1
ATOM 639 C CA . GLU A 1 85 ? -2.088 1.684 20.231 1.00 95.62 85 GLU A CA 1
ATOM 640 C C . GLU A 1 85 ? -2.058 1.494 18.707 1.00 95.62 85 GLU A C 1
ATOM 642 O O . GLU A 1 85 ? -3.100 1.477 18.056 1.00 95.62 85 GLU A O 1
ATOM 647 N N . GLU A 1 86 ? -0.868 1.367 18.114 1.00 94.12 86 GLU A N 1
ATOM 648 C CA . GLU A 1 86 ? -0.722 1.241 16.657 1.00 94.12 86 GLU A CA 1
ATOM 649 C C . GLU A 1 86 ? -1.171 -0.141 16.146 1.00 94.12 86 GLU A C 1
ATOM 651 O O . GLU A 1 86 ? -0.885 -1.178 16.746 1.00 94.12 86 GLU A O 1
ATOM 656 N N . GLY A 1 87 ? -1.854 -0.153 14.999 1.00 91.69 87 GLY A N 1
ATOM 657 C CA . GLY A 1 87 ? -2.403 -1.346 14.365 1.00 91.69 87 GLY A CA 1
ATOM 658 C C . GLY A 1 87 ? -3.817 -1.703 14.833 1.00 91.69 87 GLY A C 1
ATOM 659 O O . GLY A 1 87 ? -4.527 -0.905 15.448 1.00 91.69 87 GLY A O 1
ATOM 660 N N . ASN A 1 88 ? -4.232 -2.931 14.506 1.00 94.25 88 ASN A N 1
ATOM 661 C CA . ASN A 1 88 ? -5.526 -3.501 14.887 1.00 94.25 88 ASN A CA 1
ATOM 662 C C . ASN A 1 88 ? -5.373 -4.394 16.128 1.00 94.25 88 ASN A C 1
ATOM 664 O O . ASN A 1 88 ? -5.138 -5.597 16.014 1.00 94.25 88 ASN A O 1
ATOM 668 N N . VAL A 1 89 ? -5.487 -3.794 17.310 1.00 95.75 89 VAL A N 1
ATOM 669 C CA . VAL A 1 89 ? -5.386 -4.467 18.610 1.00 95.75 89 VAL A CA 1
ATOM 670 C C . VAL A 1 89 ? -6.787 -4.926 19.050 1.00 95.75 89 VAL A C 1
ATOM 672 O O . VAL A 1 89 ? -7.749 -4.166 18.906 1.00 95.75 89 VAL A O 1
ATOM 675 N N . PRO A 1 90 ? -6.955 -6.154 19.580 1.00 95.94 90 PRO A N 1
ATOM 676 C CA . PRO A 1 90 ? -8.237 -6.608 20.118 1.00 95.94 90 PRO A CA 1
ATOM 677 C C . PRO A 1 90 ? -8.647 -5.840 21.385 1.00 95.94 90 PRO A C 1
ATOM 679 O O . PRO A 1 90 ? -7.846 -5.148 22.016 1.00 95.94 90 PRO A O 1
ATOM 682 N N . SER A 1 91 ? -9.908 -6.007 21.785 1.00 95.75 91 SER A N 1
ATOM 683 C CA . SER A 1 91 ? -10.429 -5.508 23.060 1.00 95.75 91 SER A CA 1
ATOM 684 C C . SER A 1 91 ? -9.622 -6.043 24.245 1.00 95.75 91 SER A C 1
ATOM 686 O O . SER A 1 91 ? -9.214 -7.208 24.240 1.00 95.75 91 SER A O 1
ATOM 688 N N . LYS A 1 92 ? -9.446 -5.222 25.282 1.00 95.69 92 LYS A N 1
AT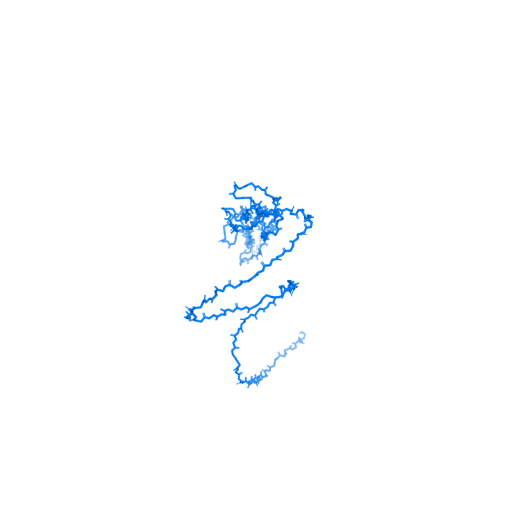OM 689 C CA . LYS A 1 92 ? -8.708 -5.581 26.498 1.00 95.69 92 LYS A CA 1
ATOM 690 C C . LYS A 1 92 ? -9.671 -5.783 27.662 1.00 95.69 92 LYS A C 1
ATOM 692 O O . LYS A 1 92 ? -10.729 -5.164 27.705 1.00 95.69 92 LYS A O 1
ATOM 697 N N . ASP A 1 93 ? -9.284 -6.632 28.606 1.00 95.75 93 ASP A N 1
ATOM 698 C CA . ASP A 1 93 ? -9.902 -6.642 29.931 1.00 95.75 93 ASP A CA 1
ATOM 699 C C . ASP A 1 93 ? -9.376 -5.425 30.708 1.00 95.75 93 ASP A C 1
ATOM 701 O O . ASP A 1 93 ? -8.164 -5.190 30.749 1.00 95.75 93 ASP A O 1
ATOM 705 N N . ILE A 1 94 ? -10.280 -4.605 31.243 1.00 94.62 94 ILE A N 1
ATOM 706 C CA . ILE A 1 94 ? -9.966 -3.309 31.857 1.00 94.62 94 ILE A CA 1
ATOM 707 C C . ILE A 1 94 ? -10.645 -3.275 33.232 1.00 94.62 94 ILE A C 1
ATOM 709 O O . ILE A 1 94 ? -11.872 -3.369 33.293 1.00 94.62 94 ILE A O 1
ATOM 713 N N . PRO A 1 95 ? -9.895 -3.128 34.344 1.00 93.69 95 PRO A N 1
ATOM 714 C CA . PRO A 1 95 ? -10.468 -3.148 35.686 1.00 93.69 95 PRO A CA 1
ATOM 715 C C . PRO A 1 95 ? -11.628 -2.163 35.860 1.00 93.69 95 PRO A C 1
ATOM 717 O O . PRO A 1 95 ? -11.501 -0.977 35.565 1.00 93.69 95 PRO A O 1
ATOM 720 N N . ASP A 1 96 ? -12.750 -2.680 36.363 1.00 92.88 96 ASP A N 1
ATOM 721 C CA . ASP A 1 96 ? -14.016 -1.963 36.571 1.00 92.88 96 ASP A CA 1
ATOM 722 C C . ASP A 1 96 ? -14.683 -1.421 35.292 1.00 92.88 96 ASP A C 1
ATOM 724 O O . ASP A 1 96 ? -15.549 -0.551 35.369 1.00 92.88 96 ASP A O 1
ATOM 728 N N . TYR A 1 97 ? -14.355 -1.978 34.123 1.00 95.56 97 TYR A N 1
ATOM 729 C CA . TYR A 1 97 ? -15.051 -1.749 32.856 1.00 95.56 97 TYR A CA 1
ATOM 730 C C . TYR A 1 97 ? -15.435 -3.074 32.181 1.00 95.56 97 TYR A C 1
ATOM 732 O O . TYR A 1 97 ? -14.808 -4.108 32.386 1.00 95.56 97 TYR A O 1
ATOM 740 N N . GLU A 1 98 ? -16.467 -3.040 31.343 1.00 95.69 98 GLU A N 1
ATOM 741 C CA . GLU A 1 98 ? -16.850 -4.138 30.449 1.00 95.69 98 GLU A CA 1
ATOM 742 C C . GLU A 1 98 ? -17.055 -3.598 29.028 1.00 95.69 98 GLU A C 1
ATOM 744 O O . GLU A 1 98 ? -17.495 -2.457 28.845 1.00 95.69 98 GLU A O 1
ATOM 749 N N . ILE A 1 99 ? -16.722 -4.397 28.012 1.00 96.75 99 ILE A N 1
ATOM 750 C CA . ILE A 1 99 ? -16.882 -3.988 26.613 1.00 96.75 99 ILE A CA 1
ATOM 751 C C . ILE A 1 99 ? -18.363 -3.963 26.212 1.00 96.75 99 ILE A C 1
ATOM 753 O O . ILE A 1 99 ? -19.101 -4.925 26.408 1.00 96.75 99 ILE A O 1
ATOM 757 N N . VAL A 1 100 ? -18.781 -2.846 25.619 1.00 97.31 100 VAL A N 1
ATOM 758 C CA . VAL A 1 100 ? -20.121 -2.626 25.057 1.00 97.31 100 VAL A CA 1
ATOM 759 C C . VAL A 1 100 ? -20.129 -2.935 23.564 1.00 97.31 100 VAL A C 1
ATOM 761 O O . VAL A 1 100 ? -21.050 -3.583 23.071 1.00 97.31 100 VAL A O 1
ATOM 764 N N . SER A 1 101 ? -19.102 -2.485 22.841 1.00 96.44 101 SER A N 1
ATOM 765 C CA . SER A 1 101 ? -18.984 -2.689 21.398 1.00 96.44 101 SER A CA 1
ATOM 766 C C . SER A 1 101 ? -17.542 -2.602 20.913 1.00 96.44 101 SER A C 1
ATOM 768 O O . SER A 1 101 ? -16.709 -1.918 21.504 1.00 96.44 101 SER A O 1
ATOM 770 N N . SER A 1 102 ? -17.277 -3.252 19.783 1.00 97.44 102 SER A N 1
ATOM 771 C CA . SER A 1 102 ? -16.085 -3.039 18.966 1.00 97.44 102 SER A CA 1
ATOM 772 C C . SER A 1 102 ? -16.553 -2.636 17.570 1.00 97.44 102 SER A C 1
ATOM 774 O O . SER A 1 102 ? -17.402 -3.316 16.989 1.00 97.44 102 SER A O 1
ATOM 776 N N . THR A 1 103 ? -16.070 -1.505 17.068 1.00 96.44 103 THR A N 1
ATOM 777 C CA . THR A 1 103 ? -16.455 -0.931 15.771 1.00 96.44 103 THR A CA 1
ATOM 778 C C . THR A 1 103 ? -15.219 -0.484 14.991 1.00 96.44 103 THR A C 1
ATOM 780 O O . THR A 1 103 ? -14.088 -0.608 15.461 1.00 96.44 103 THR A O 1
ATOM 783 N N . THR A 1 104 ? -15.421 0.012 13.772 1.00 96.12 104 THR A N 1
ATOM 784 C CA . THR A 1 104 ? -14.364 0.581 12.930 1.00 96.12 104 THR A CA 1
ATOM 785 C C . THR A 1 104 ? -14.816 1.946 12.422 1.00 96.12 104 THR A C 1
ATOM 787 O O . THR A 1 104 ? -15.971 2.085 12.019 1.00 96.12 104 THR A O 1
ATOM 790 N N . ASP A 1 105 ? -13.938 2.948 12.479 1.00 93.75 105 ASP A N 1
ATOM 791 C CA . ASP A 1 105 ? -14.228 4.310 12.019 1.00 93.75 105 ASP A CA 1
ATOM 792 C C . ASP A 1 105 ? -14.086 4.478 10.490 1.00 93.75 105 ASP A C 1
ATOM 794 O O . ASP A 1 105 ? -13.699 3.559 9.763 1.00 93.75 105 ASP A O 1
ATOM 798 N N . GLU A 1 106 ? -14.372 5.685 9.990 1.00 92.69 106 GLU A N 1
ATOM 799 C CA . GLU A 1 106 ? -14.257 6.043 8.566 1.00 92.69 106 GLU A CA 1
ATOM 800 C C . GLU A 1 106 ? -12.816 5.978 8.015 1.00 92.69 106 GLU A C 1
ATOM 802 O O . GLU A 1 106 ? -12.599 6.088 6.808 1.00 92.69 106 GLU A O 1
ATOM 807 N N . ASN A 1 107 ? -11.807 5.826 8.877 1.00 88.56 107 ASN A N 1
ATOM 808 C CA . ASN A 1 107 ? -10.396 5.723 8.511 1.00 88.56 107 ASN A CA 1
ATOM 809 C C . ASN A 1 107 ? -9.858 4.284 8.620 1.00 88.56 107 ASN A C 1
ATOM 811 O O . ASN A 1 107 ? -8.708 4.036 8.255 1.00 88.56 107 ASN A O 1
ATOM 815 N N . GLY A 1 108 ? -10.682 3.328 9.063 1.00 90.69 108 GLY A N 1
ATOM 816 C CA . GLY A 1 108 ? -10.292 1.933 9.265 1.00 90.69 108 GLY A CA 1
ATOM 817 C C . GLY A 1 108 ? -9.709 1.637 10.652 1.00 90.69 108 GLY A C 1
ATOM 818 O O . GLY A 1 108 ? -9.191 0.542 10.862 1.00 90.69 108 GLY A O 1
ATOM 819 N N . ASN A 1 109 ? -9.770 2.577 11.599 1.00 96.00 109 ASN A N 1
ATOM 820 C CA . ASN A 1 109 ? -9.297 2.379 12.968 1.00 96.00 109 ASN A CA 1
ATOM 821 C C . ASN A 1 109 ? -10.323 1.595 13.795 1.00 96.00 109 ASN A C 1
ATOM 823 O O . ASN A 1 109 ? -11.505 1.949 13.770 1.00 96.00 109 ASN A O 1
ATOM 827 N N . PRO A 1 110 ? -9.915 0.586 14.584 1.00 97.06 110 PRO A N 1
ATOM 828 C CA . PRO A 1 110 ? -10.823 -0.078 15.503 1.00 97.06 110 PRO A CA 1
ATOM 829 C C . PRO A 1 110 ? -11.035 0.760 16.770 1.00 97.06 110 PRO A C 1
ATOM 831 O O . PRO A 1 110 ? -10.086 1.250 17.390 1.00 97.06 110 PRO A O 1
ATOM 834 N N . VAL A 1 111 ? -12.294 0.884 17.177 1.00 97.94 111 VAL A N 1
ATOM 835 C CA . VAL A 1 111 ? -12.712 1.594 18.389 1.00 97.94 111 VAL A CA 1
ATOM 836 C C . VAL A 1 111 ? -13.425 0.604 19.301 1.00 97.94 111 VAL A C 1
ATOM 838 O O . VAL A 1 111 ? -14.450 0.027 18.938 1.00 97.94 111 VAL A O 1
ATOM 841 N N . HIS A 1 112 ? -12.876 0.394 20.496 1.00 98.19 112 HIS A N 1
ATOM 842 C CA . HIS A 1 112 ? -13.494 -0.429 21.534 1.00 98.19 112 HIS A CA 1
ATOM 843 C C . HIS A 1 112 ? -14.162 0.486 22.559 1.00 98.19 112 HIS A C 1
ATOM 845 O O . HIS A 1 112 ? -13.479 1.256 23.236 1.00 98.19 112 HIS A O 1
ATOM 851 N N . THR A 1 113 ? -15.484 0.396 22.669 1.00 98.00 113 THR A N 1
ATOM 852 C CA . THR A 1 113 ? -16.304 1.182 23.599 1.00 98.00 113 THR A CA 1
ATOM 853 C C . THR A 1 113 ? -16.633 0.348 24.829 1.00 98.00 113 THR A C 1
ATOM 855 O O . THR A 1 113 ? -17.123 -0.776 24.704 1.00 98.00 113 THR A O 1
ATOM 858 N N . TYR A 1 114 ? -16.420 0.906 26.016 1.00 97.69 114 TYR A N 1
ATOM 859 C CA . TYR A 1 114 ? -16.637 0.246 27.301 1.00 97.69 114 TYR A CA 1
ATOM 860 C C . TYR A 1 114 ? -17.636 1.025 28.165 1.00 97.69 114 TYR A C 1
ATOM 862 O O . TYR A 1 114 ? -17.786 2.239 28.036 1.00 97.69 114 TYR A O 1
ATOM 870 N N . ARG A 1 115 ? -18.289 0.334 29.103 1.00 96.25 115 ARG A N 1
ATOM 871 C CA . ARG A 1 115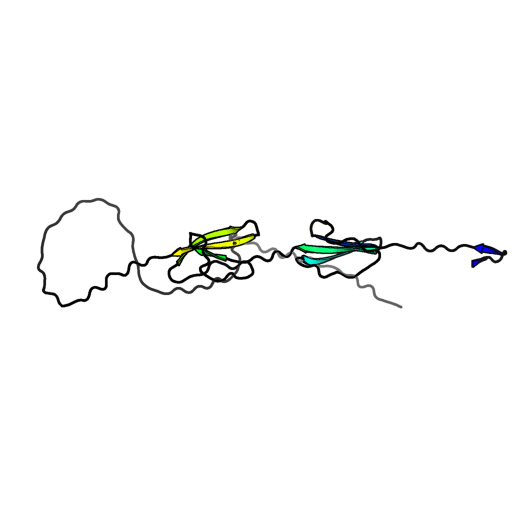 ? -19.047 0.960 30.198 1.00 96.25 115 ARG A CA 1
ATOM 872 C C . ARG A 1 115 ? -18.417 0.591 31.531 1.00 96.25 115 ARG A C 1
ATOM 874 O O . ARG A 1 115 ? -17.875 -0.503 31.676 1.00 96.25 115 ARG A O 1
ATOM 881 N N . LYS A 1 116 ? -18.493 1.497 32.504 1.00 94.06 116 LYS A N 1
ATOM 882 C CA . LYS A 1 116 ? -17.970 1.245 33.847 1.00 94.06 116 LYS A CA 1
ATOM 883 C C . LYS A 1 116 ? -18.880 0.264 34.592 1.00 94.06 116 LYS A C 1
ATOM 885 O O . LYS A 1 116 ? -20.076 0.514 34.730 1.00 94.06 116 LYS A O 1
ATOM 890 N N . VAL A 1 117 ? -18.307 -0.821 35.101 1.00 90.50 117 VAL A N 1
ATOM 891 C CA . VAL A 1 117 ? -18.999 -1.800 35.944 1.00 90.50 117 VAL A CA 1
ATOM 892 C C . VAL A 1 117 ? -19.083 -1.238 37.358 1.00 90.50 117 VAL A C 1
ATOM 894 O O . VAL A 1 117 ? -18.101 -1.231 38.101 1.00 90.50 117 VAL A O 1
ATOM 897 N N . VAL A 1 118 ? -20.269 -0.777 37.752 1.00 85.81 118 VAL A N 1
ATOM 898 C CA . VAL A 1 118 ? -20.549 -0.479 39.159 1.00 85.81 118 VAL A CA 1
ATOM 899 C C . VAL A 1 118 ? -20.764 -1.804 39.880 1.00 85.81 118 VAL A C 1
ATOM 901 O O . VAL A 1 118 ? -21.844 -2.388 39.829 1.00 85.81 118 VAL A O 1
ATOM 904 N N . LYS A 1 119 ? -19.718 -2.286 40.551 1.00 75.12 119 LYS A N 1
ATOM 905 C CA . LYS A 1 119 ? -19.875 -3.269 41.622 1.00 75.12 119 LYS A CA 1
ATOM 906 C C . LYS A 1 119 ? -20.587 -2.552 42.765 1.00 75.12 119 LYS A C 1
ATOM 908 O O . LYS A 1 119 ? -20.034 -1.613 43.332 1.00 75.12 119 LYS A O 1
ATOM 913 N N . GLU A 1 120 ? -21.811 -2.961 43.074 1.00 67.75 120 GLU A N 1
ATOM 914 C CA . GLU A 1 120 ? -22.399 -2.632 44.368 1.00 67.75 120 GLU A CA 1
ATOM 915 C C . GLU A 1 120 ? -21.569 -3.368 45.425 1.00 67.75 120 GLU A C 1
ATOM 917 O O . GLU A 1 120 ? -21.544 -4.600 45.442 1.00 67.75 120 GLU A O 1
ATOM 922 N N . ASP A 1 121 ? -20.838 -2.627 46.263 1.00 57.81 121 ASP A N 1
ATOM 923 C CA . ASP A 1 121 ? -20.184 -3.209 47.433 1.00 57.81 121 ASP A CA 1
ATOM 924 C C . ASP A 1 121 ? -21.266 -3.858 48.306 1.00 57.81 121 ASP A C 1
ATOM 926 O O . ASP A 1 121 ? -22.147 -3.159 48.821 1.00 57.81 121 ASP A O 1
ATOM 930 N N . GLU A 1 122 ? -21.208 -5.183 48.494 1.00 55.22 122 GLU A N 1
ATOM 931 C CA . GLU A 1 122 ? -22.053 -5.842 49.491 1.00 55.22 122 GLU A CA 1
ATOM 932 C C . GLU A 1 122 ? -21.816 -5.139 50.839 1.00 55.22 122 GLU A C 1
ATOM 934 O O . GLU A 1 122 ? -20.666 -5.060 51.292 1.00 55.22 122 GLU A O 1
ATOM 939 N N . PRO A 1 123 ? -22.859 -4.586 51.487 1.00 47.00 123 PRO A N 1
ATOM 940 C CA . PRO A 1 123 ? -22.669 -3.742 52.656 1.00 47.00 123 PRO A CA 1
ATOM 941 C C . PRO A 1 123 ? -22.004 -4.563 53.758 1.00 47.00 123 PRO A C 1
ATOM 943 O O . PRO A 1 123 ? -22.575 -5.539 54.238 1.00 47.00 123 PRO A O 1
ATOM 946 N N . SER A 1 124 ? -20.788 -4.172 54.147 1.00 44.62 124 SER A N 1
ATOM 947 C CA . SER A 1 124 ? -19.937 -4.949 55.053 1.00 44.62 124 SER A CA 1
ATOM 948 C C . SER A 1 124 ? -20.562 -5.062 56.450 1.00 44.62 124 SER A C 1
ATOM 950 O O . SER A 1 124 ? -20.385 -4.199 57.315 1.00 44.62 124 SER A O 1
ATOM 952 N N . VAL A 1 125 ? -21.348 -6.124 56.664 1.00 37.91 125 VAL A N 1
ATOM 953 C CA . VAL A 1 125 ? -22.086 -6.355 57.910 1.00 37.91 125 VAL A CA 1
ATOM 954 C C . VAL A 1 125 ? -21.112 -6.763 59.013 1.00 37.91 125 VAL A C 1
ATOM 956 O O . VAL A 1 125 ? -20.800 -7.940 59.205 1.00 37.91 125 VAL A O 1
ATOM 959 N N . MET A 1 126 ? -20.665 -5.776 59.790 1.00 36.31 126 MET A N 1
ATOM 960 C CA . MET A 1 126 ? -19.985 -6.013 61.061 1.00 36.31 126 MET A CA 1
ATOM 961 C C . MET A 1 126 ? -20.889 -6.835 61.988 1.00 36.31 126 MET A C 1
ATOM 963 O O . MET A 1 126 ? -21.914 -6.349 62.466 1.00 36.31 126 MET A O 1
ATOM 967 N N . THR A 1 127 ? -20.499 -8.077 62.269 1.00 34.97 127 THR A N 1
ATOM 968 C CA . THR A 1 127 ? -21.236 -8.965 63.176 1.00 34.97 127 THR A CA 1
ATOM 969 C C . THR A 1 127 ? -20.805 -8.777 64.633 1.00 34.97 127 THR A C 1
ATOM 971 O O . THR A 1 127 ? -19.638 -8.964 64.975 1.00 34.97 127 THR A O 1
ATOM 974 N N . PRO A 1 128 ? -21.759 -8.487 65.528 1.00 33.84 128 PRO A N 1
ATOM 975 C CA . PRO A 1 128 ? -21.737 -8.989 66.897 1.00 33.84 128 PRO A CA 1
ATOM 9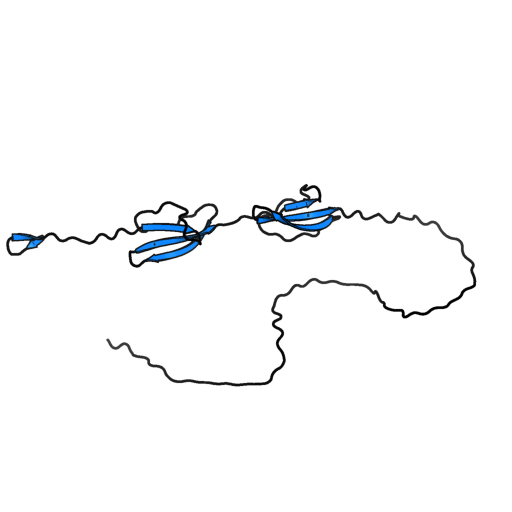76 C C . PRO A 1 128 ? -22.810 -10.078 67.110 1.00 33.84 128 PRO A C 1
ATOM 978 O O . PRO A 1 128 ? -23.754 -10.228 66.337 1.00 33.84 128 PRO A O 1
ATOM 981 N N . HIS A 1 129 ? -22.617 -10.891 68.149 1.00 29.83 129 HIS A N 1
ATOM 982 C CA . HIS A 1 129 ? -23.206 -12.228 68.303 1.00 29.83 129 HIS A CA 1
ATOM 983 C C . HIS A 1 129 ? -24.745 -12.320 68.441 1.00 29.83 129 HIS A C 1
ATOM 985 O O . HIS A 1 129 ? -25.410 -11.443 68.986 1.00 29.83 129 HIS A O 1
ATOM 991 N N . SER A 1 130 ? -25.288 -13.466 68.011 1.00 37.31 130 SER A N 1
ATOM 992 C CA . SER A 1 130 ? -26.709 -13.855 68.074 1.00 37.31 130 SER A CA 1
ATOM 993 C C . SER A 1 130 ? -27.229 -14.156 69.491 1.00 37.31 130 SER A C 1
ATOM 995 O O . SER A 1 130 ? -26.454 -14.504 70.385 1.00 37.31 130 SER A O 1
ATOM 997 N N . PRO A 1 131 ? -28.563 -14.234 69.652 1.00 32.25 131 PRO A N 1
ATOM 998 C CA . PRO A 1 131 ? -29.148 -15.432 70.274 1.00 32.25 131 PRO A CA 1
ATOM 999 C C . PRO A 1 131 ? -30.219 -16.140 69.406 1.00 32.25 131 PRO A C 1
ATOM 1001 O O . PRO A 1 131 ? -30.511 -15.734 68.286 1.00 32.25 131 PRO A O 1
ATOM 1004 N N . LYS A 1 132 ? -30.714 -17.286 69.899 1.00 28.23 132 LYS A N 1
ATOM 1005 C CA . LYS A 1 132 ? -31.273 -18.413 69.116 1.00 28.23 132 LYS A CA 1
ATOM 1006 C C . LYS A 1 132 ? -32.788 -18.368 68.817 1.00 28.23 132 LYS A C 1
ATOM 1008 O O . LYS A 1 132 ? -33.563 -17.719 69.509 1.00 28.23 132 LYS A O 1
ATOM 1013 N N . THR A 1 133 ? -33.167 -19.184 67.828 1.00 28.92 133 THR A N 1
ATOM 1014 C CA . THR A 1 133 ? -34.514 -19.609 67.376 1.00 28.92 133 THR A CA 1
ATOM 1015 C C . THR A 1 133 ? -35.385 -20.267 68.469 1.00 28.92 133 THR A C 1
ATOM 1017 O O . THR A 1 133 ? -34.842 -20.748 69.467 1.00 28.92 133 THR A O 1
ATOM 1020 N N . PRO A 1 134 ? -36.719 -20.386 68.260 1.00 27.94 134 PRO A N 1
ATOM 1021 C CA . PRO A 1 134 ? -37.259 -21.670 67.757 1.00 27.94 134 PRO A CA 1
ATOM 1022 C C . PRO A 1 134 ? -38.385 -21.587 66.684 1.00 27.94 134 PRO A C 1
ATOM 1024 O O . PRO A 1 134 ? -38.965 -20.538 66.433 1.00 27.94 134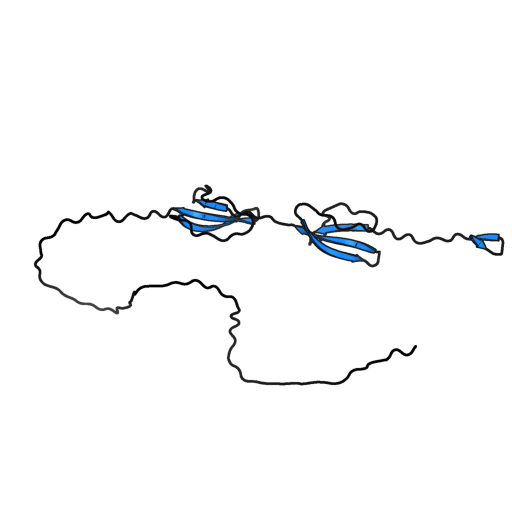 PRO A O 1
ATOM 1027 N N . ASN A 1 135 ? -38.660 -22.740 66.056 1.00 29.55 135 ASN A N 1
ATOM 1028 C CA . ASN A 1 135 ? -39.692 -23.057 65.028 1.00 29.55 135 ASN A CA 1
ATOM 1029 C C . ASN A 1 135 ? -40.874 -23.846 65.720 1.00 29.55 135 ASN A C 1
ATOM 1031 O O . ASN A 1 135 ? -40.794 -23.909 66.951 1.00 29.55 135 ASN A O 1
ATOM 1035 N N . PRO A 1 136 ? -41.899 -24.522 65.095 1.00 40.53 136 PRO A N 1
ATOM 1036 C CA . PRO A 1 136 ? -42.144 -24.873 63.671 1.00 40.53 136 PRO A CA 1
ATOM 1037 C C . PRO A 1 136 ? -43.622 -24.909 63.129 1.00 40.53 136 PRO A C 1
ATOM 1039 O O . PRO A 1 136 ? -44.577 -24.601 63.837 1.00 40.53 136 PRO A O 1
ATOM 1042 N N . THR A 1 137 ? -43.789 -25.463 61.899 1.00 24.41 137 THR A N 1
ATOM 1043 C CA . THR A 1 137 ? -45.020 -26.024 61.230 1.00 24.41 137 THR A CA 1
ATOM 1044 C C . THR A 1 137 ? -46.126 -25.050 60.764 1.00 24.41 137 THR A C 1
ATOM 1046 O O . THR A 1 137 ? -46.267 -23.987 61.344 1.00 24.41 137 THR A O 1
ATOM 1049 N N . LYS A 1 138 ? -46.981 -25.306 59.740 1.00 29.50 138 LYS A N 1
ATOM 1050 C CA . LYS A 1 138 ? -47.183 -26.349 58.672 1.00 29.50 138 LYS A CA 1
ATOM 1051 C C . LYS A 1 138 ? -48.042 -25.683 57.541 1.00 29.50 138 LYS A C 1
ATOM 1053 O O . LYS A 1 138 ? -48.867 -24.859 57.908 1.00 29.50 138 LYS A O 1
ATOM 1058 N N . SER A 1 139 ? -48.060 -25.952 56.218 1.00 28.08 139 SER A N 1
ATOM 1059 C CA . SER A 1 139 ? -47.313 -26.757 55.205 1.00 28.08 139 SER A CA 1
ATOM 1060 C C . SER A 1 139 ? -48.221 -27.658 54.311 1.00 28.08 139 SER A C 1
ATOM 1062 O O . SER A 1 139 ? -48.804 -28.622 54.817 1.00 28.08 139 SER A O 1
ATOM 1064 N N . ALA A 1 140 ? -48.321 -27.324 53.008 1.00 28.75 140 ALA A N 1
ATOM 1065 C CA . ALA A 1 140 ? -48.875 -28.048 51.826 1.00 28.75 140 ALA A CA 1
ATOM 1066 C C . ALA A 1 140 ? -48.501 -27.214 50.551 1.00 28.75 140 ALA A C 1
ATOM 1068 O O . ALA A 1 140 ? -48.225 -26.028 50.723 1.00 28.75 140 ALA A O 1
ATOM 1069 N N . GLU A 1 141 ? -48.358 -27.639 49.279 1.00 30.47 141 GLU A N 1
ATOM 1070 C CA . GLU A 1 141 ? -48.729 -28.821 48.449 1.00 30.47 141 GLU A CA 1
ATOM 1071 C C . GLU A 1 141 ? -50.195 -28.834 47.927 1.00 30.47 141 GLU A C 1
ATOM 1073 O O . GLU A 1 141 ? -51.102 -28.568 48.705 1.00 30.47 141 GLU A O 1
ATOM 1078 N N . ALA A 1 142 ? -50.542 -29.077 46.642 1.00 27.47 142 ALA A N 1
ATOM 1079 C CA . ALA A 1 142 ? -49.823 -29.554 45.427 1.00 27.47 142 ALA A CA 1
ATOM 1080 C C . ALA A 1 142 ? -49.989 -28.592 44.202 1.00 27.47 142 ALA A C 1
ATOM 1082 O O . ALA A 1 142 ? -50.924 -27.800 44.213 1.00 27.47 142 ALA A O 1
ATOM 1083 N N . LYS A 1 143 ? -49.114 -28.478 43.167 1.00 30.56 143 LYS A N 1
ATOM 1084 C CA . LYS A 1 143 ? -48.332 -29.435 42.306 1.00 30.56 143 LYS A CA 1
ATOM 1085 C C . LYS A 1 143 ? -49.235 -30.082 41.212 1.00 30.56 143 LYS A C 1
ATOM 1087 O O . LYS A 1 143 ? -50.382 -30.347 41.561 1.00 30.56 143 LYS A O 1
ATOM 1092 N N . PRO A 1 144 ? -48.827 -30.341 39.932 1.00 37.28 144 PRO A N 1
ATOM 1093 C CA . PRO A 1 144 ? -47.493 -30.538 39.308 1.00 37.28 144 PRO A CA 1
ATOM 1094 C C . PRO A 1 144 ? -46.996 -29.343 38.444 1.00 37.28 144 PRO A C 1
ATOM 1096 O O . PRO A 1 144 ? -47.774 -28.438 38.180 1.00 37.28 144 PRO A O 1
ATOM 1099 N N . ALA A 1 145 ? -45.716 -29.168 38.067 1.00 35.06 145 ALA A N 1
ATOM 1100 C CA . ALA A 1 145 ? -44.606 -30.061 37.650 1.00 35.06 145 ALA A CA 1
ATOM 1101 C C . ALA A 1 145 ? -44.696 -30.530 36.171 1.00 35.06 145 ALA A C 1
ATOM 1103 O O . ALA A 1 145 ? -45.815 -30.681 35.683 1.00 35.06 145 ALA A O 1
ATOM 1104 N N . PRO A 1 146 ? -43.583 -30.747 35.424 1.00 41.12 146 PRO A N 1
ATOM 1105 C CA . PRO A 1 146 ? -42.231 -31.199 35.826 1.00 41.12 146 PRO A CA 1
ATOM 1106 C C . PRO A 1 146 ? -41.279 -30.164 36.477 1.00 41.12 146 PRO A C 1
ATOM 1108 O O . PRO A 1 146 ? -41.644 -29.020 36.718 1.00 41.12 146 PRO A O 1
ATOM 1111 N N . VAL A 1 147 ? -40.073 -30.627 36.842 1.00 34.47 147 VAL A N 1
ATOM 1112 C CA . VAL A 1 147 ? -39.015 -29.951 37.637 1.00 34.47 147 VAL A CA 1
ATOM 1113 C C . VAL A 1 147 ? -37.623 -30.377 37.085 1.00 34.47 147 VAL A C 1
ATOM 1115 O O . VAL A 1 147 ? -37.576 -31.193 36.164 1.00 34.47 147 VAL A O 1
ATOM 1118 N N . THR A 1 148 ? -36.508 -29.905 37.673 1.00 27.48 148 THR A N 1
ATOM 1119 C CA . THR A 1 148 ? -35.070 -30.019 37.272 1.00 27.48 148 THR A CA 1
ATOM 1120 C C . THR A 1 148 ? -34.609 -28.871 36.348 1.00 27.48 148 THR A C 1
ATOM 1122 O O . THR A 1 148 ? -35.451 -28.193 35.771 1.00 27.48 148 THR A O 1
ATOM 1125 N N . LYS A 1 149 ? -33.314 -28.518 36.242 1.00 30.09 149 LYS A N 1
ATOM 1126 C CA . LYS A 1 149 ? -32.075 -29.249 36.603 1.00 30.09 149 LYS A CA 1
ATOM 1127 C C . LYS A 1 149 ? -31.003 -28.354 37.278 1.00 30.09 149 LYS A C 1
ATOM 1129 O O . LYS A 1 149 ? -31.166 -27.150 37.411 1.00 30.09 149 LYS A O 1
ATOM 1134 N N . THR A 1 150 ? -29.922 -28.998 37.710 1.00 26.56 150 THR A N 1
ATOM 1135 C CA . THR A 1 150 ? -28.787 -28.554 38.548 1.00 26.56 150 THR A CA 1
ATOM 1136 C C . THR A 1 150 ? -27.473 -29.115 37.931 1.00 26.56 150 THR A C 1
ATOM 1138 O O . THR A 1 150 ? -27.553 -29.962 37.038 1.00 26.56 150 THR A O 1
ATOM 1141 N N . THR A 1 151 ? -26.239 -28.697 38.261 1.00 26.36 151 THR A N 1
ATOM 1142 C CA . THR A 1 151 ? -25.651 -28.352 39.578 1.00 26.36 151 THR A CA 1
ATOM 1143 C C . THR A 1 151 ? -24.378 -27.493 39.414 1.00 26.36 151 THR A C 1
ATOM 1145 O O . THR A 1 151 ? -23.639 -27.706 38.458 1.00 26.36 151 THR A O 1
ATOM 1148 N N . ASN A 1 152 ? -24.051 -26.622 40.380 1.00 38.62 152 ASN A N 1
ATOM 1149 C CA . ASN A 1 152 ? -22.771 -25.888 40.433 1.00 38.62 152 ASN A CA 1
ATOM 1150 C C . ASN A 1 152 ? -21.728 -26.605 41.315 1.00 38.62 152 ASN A C 1
ATOM 1152 O O . ASN A 1 152 ? -22.060 -26.994 42.435 1.00 38.62 152 ASN A O 1
ATOM 1156 N N . LYS A 1 153 ? -20.459 -26.685 40.876 1.00 27.86 153 LYS A N 1
ATOM 1157 C CA . LYS A 1 153 ? -19.289 -26.860 41.765 1.00 27.86 153 LYS A CA 1
ATOM 1158 C C . LYS A 1 153 ? -17.969 -26.407 41.105 1.00 27.86 153 LYS A C 1
ATOM 1160 O O . LYS A 1 153 ? -17.521 -27.041 40.164 1.00 27.86 153 LYS A O 1
ATOM 1165 N N . LEU A 1 154 ? -17.365 -25.371 41.695 1.00 34.72 154 LEU A N 1
ATOM 1166 C CA . LEU A 1 154 ? -15.937 -24.995 41.772 1.00 34.72 154 LEU A CA 1
ATOM 1167 C C . LEU A 1 154 ? -14.922 -25.438 40.679 1.00 34.72 154 LEU A C 1
ATOM 1169 O O . LEU A 1 154 ? -14.568 -26.612 40.596 1.00 34.72 154 LEU A O 1
ATOM 1173 N N . GLU A 1 155 ? -14.314 -24.396 40.085 1.00 35.25 155 GLU A N 1
ATOM 1174 C CA . GLU A 1 155 ? -12.865 -24.182 39.832 1.00 35.25 155 GLU A CA 1
ATOM 1175 C C . GLU A 1 155 ? -12.193 -24.523 38.475 1.00 35.25 155 GLU A C 1
ATOM 1177 O O . GLU A 1 155 ? -12.473 -25.519 37.820 1.00 35.25 155 GLU A O 1
ATOM 1182 N N . VAL A 1 156 ? -11.211 -23.654 38.159 1.00 33.38 156 VAL A N 1
ATOM 1183 C CA . VAL A 1 156 ? -10.153 -23.687 37.119 1.00 33.38 156 VAL A CA 1
ATOM 1184 C C . VAL A 1 156 ? -10.561 -23.459 35.646 1.00 33.38 156 VAL A C 1
ATOM 1186 O O . VAL A 1 156 ? -10.984 -24.373 34.945 1.00 33.38 156 VAL A O 1
ATOM 1189 N N . LEU A 1 157 ? -10.258 -22.255 35.127 1.00 43.38 157 LEU A N 1
ATOM 1190 C CA . LEU A 1 157 ? -9.881 -22.070 33.713 1.00 43.38 157 LEU A CA 1
ATOM 1191 C C . LEU A 1 157 ? -8.420 -22.507 33.510 1.00 43.38 157 LEU A C 1
ATOM 1193 O O . LEU A 1 157 ? -7.583 -22.274 34.385 1.00 43.38 157 LEU A O 1
ATOM 1197 N N . PRO A 1 158 ? -8.078 -23.001 32.312 1.00 40.09 158 PRO A N 1
ATOM 1198 C CA . PRO A 1 158 ? -7.044 -22.285 31.563 1.00 40.09 158 PRO A CA 1
ATOM 1199 C C . PRO A 1 158 ? -7.442 -22.003 30.105 1.00 40.09 158 PRO A C 1
ATOM 1201 O O . PRO A 1 158 ? -8.035 -22.838 29.427 1.00 40.09 158 PRO A O 1
ATOM 1204 N N . ASN A 1 159 ? -7.040 -20.835 29.598 1.00 51.62 159 ASN A N 1
ATOM 1205 C CA . ASN A 1 159 ? -7.090 -20.528 28.168 1.00 51.62 159 ASN A CA 1
ATOM 1206 C C . ASN A 1 159 ? -5.880 -21.149 27.452 1.00 51.62 159 ASN A C 1
ATOM 1208 O O . ASN A 1 159 ? -4.746 -20.767 27.732 1.00 51.62 159 ASN A O 1
ATOM 1212 N N . THR A 1 160 ? -6.117 -22.012 26.462 1.00 44.34 160 THR A N 1
ATOM 1213 C CA . THR A 1 160 ? -5.134 -22.333 25.409 1.00 44.34 160 THR A CA 1
ATOM 1214 C C . THR A 1 160 ? -5.838 -22.400 24.056 1.00 44.34 160 THR A C 1
ATOM 1216 O O . THR A 1 160 ? -6.331 -23.453 23.649 1.00 44.34 160 THR A O 1
ATOM 1219 N N . GLY A 1 161 ? -5.910 -21.262 23.365 1.00 40.78 161 GLY A N 1
ATOM 1220 C CA . GLY A 1 161 ? -6.359 -21.200 21.975 1.00 40.78 161 GLY A CA 1
ATOM 1221 C C . GLY A 1 161 ? -5.264 -21.710 21.043 1.00 40.78 161 GLY A C 1
ATOM 1222 O O . GLY A 1 161 ? -4.483 -20.915 20.533 1.00 40.78 161 GLY A O 1
ATOM 1223 N N . THR A 1 162 ? -5.191 -23.027 20.855 1.00 42.22 162 THR A N 1
ATOM 1224 C CA . THR A 1 162 ? -4.284 -23.660 19.886 1.00 42.22 162 THR A CA 1
ATOM 1225 C C . THR A 1 162 ? -4.991 -23.841 18.542 1.00 42.22 162 THR A C 1
ATOM 1227 O O . THR A 1 162 ? -6.193 -24.096 18.484 1.00 42.22 162 THR A O 1
ATOM 1230 N N . GLU A 1 163 ? -4.237 -23.688 17.459 1.00 52.25 163 GLU A N 1
ATOM 1231 C CA . GLU A 1 163 ? -4.728 -23.630 16.081 1.00 52.25 163 GLU A CA 1
ATOM 1232 C C . GLU A 1 163 ? -5.244 -24.975 15.517 1.00 52.25 163 GLU A C 1
ATOM 1234 O O . GLU A 1 163 ? -4.918 -26.049 16.024 1.00 52.25 163 GLU A O 1
ATOM 1239 N N . ASN A 1 164 ? -5.924 -24.867 14.363 1.00 36.56 164 ASN A N 1
ATOM 1240 C CA . ASN A 1 164 ? -6.183 -25.879 13.316 1.00 36.56 164 ASN A CA 1
ATOM 1241 C C . ASN A 1 164 ? -7.583 -26.526 13.194 1.00 36.56 164 ASN A C 1
ATOM 1243 O O . ASN A 1 164 ? -7.953 -27.464 13.891 1.00 36.56 164 ASN A O 1
ATOM 1247 N N . THR A 1 165 ? -8.257 -26.108 12.114 1.00 45.56 165 THR A N 1
ATOM 1248 C CA . THR A 1 165 ? -8.858 -26.974 11.077 1.00 45.56 165 THR A CA 1
ATOM 1249 C C . THR A 1 165 ? -9.921 -27.998 11.495 1.00 45.56 165 THR A C 1
ATOM 1251 O O . THR A 1 165 ? -9.636 -29.167 11.741 1.00 45.56 165 THR A O 1
ATOM 1254 N N . ALA A 1 166 ? -11.191 -27.593 11.383 1.00 37.19 166 ALA A N 1
ATOM 1255 C CA . ALA A 1 166 ? -12.364 -28.460 11.525 1.00 37.19 166 ALA A CA 1
ATOM 1256 C C . ALA A 1 166 ? -13.076 -28.754 10.182 1.00 37.19 166 ALA A C 1
ATOM 1258 O O . ALA A 1 166 ? -14.281 -28.537 10.045 1.00 37.19 166 ALA A O 1
ATOM 1259 N N . THR A 1 167 ? -12.367 -29.282 9.175 1.00 48.12 167 THR A N 1
ATOM 1260 C CA . THR A 1 167 ? -13.020 -29.904 8.002 1.00 48.12 167 THR A CA 1
ATOM 1261 C C . THR A 1 167 ? -13.567 -31.281 8.377 1.00 48.12 167 THR A C 1
ATOM 1263 O O . THR A 1 167 ? -12.950 -32.309 8.101 1.00 48.12 167 THR A O 1
ATOM 1266 N N . ALA A 1 168 ? -14.723 -31.301 9.040 1.00 46.09 168 ALA A N 1
ATOM 1267 C CA . ALA A 1 168 ? -15.417 -32.530 9.401 1.00 46.09 168 ALA A CA 1
ATOM 1268 C C . ALA A 1 168 ? -16.043 -33.192 8.158 1.00 46.09 168 ALA A C 1
ATOM 1270 O O . ALA A 1 168 ? -17.064 -32.739 7.643 1.00 46.09 168 ALA A O 1
ATOM 1271 N N . SER A 1 169 ? -15.450 -34.293 7.696 1.00 42.28 169 SER A N 1
ATOM 1272 C CA . SER A 1 169 ? -16.031 -35.193 6.695 1.00 42.28 169 SER A CA 1
ATOM 1273 C C . SER A 1 169 ? -15.907 -36.652 7.153 1.00 42.28 169 SER A C 1
ATOM 1275 O O . SER A 1 169 ? -15.046 -37.003 7.960 1.00 42.28 169 SER A O 1
ATOM 1277 N N . ALA A 1 170 ? -16.872 -37.481 6.750 1.00 49.19 170 ALA A N 1
ATOM 1278 C CA . ALA A 1 170 ? -17.187 -38.726 7.448 1.00 49.19 170 ALA A CA 1
ATOM 1279 C C . ALA A 1 170 ? -16.264 -39.911 7.108 1.00 49.19 170 ALA A C 1
ATOM 1281 O O . ALA A 1 170 ? -15.630 -39.965 6.056 1.00 49.19 170 ALA A O 1
ATOM 1282 N N . LEU A 1 171 ? -16.259 -40.905 8.003 1.00 46.06 171 LEU A N 1
ATOM 1283 C CA . LEU A 1 171 ? -15.545 -42.173 7.846 1.00 46.06 171 LEU A CA 1
ATOM 1284 C C . LEU A 1 171 ? -16.003 -42.920 6.579 1.00 46.06 171 LEU A C 1
ATOM 1286 O O . LEU A 1 171 ? -17.145 -43.371 6.498 1.00 46.06 171 LEU A O 1
ATOM 1290 N N . GLY A 1 172 ? -15.090 -43.105 5.624 1.00 37.81 172 GLY A N 1
ATOM 1291 C CA . GLY A 1 172 ? -15.295 -43.895 4.409 1.00 37.81 172 GLY A CA 1
ATOM 1292 C C . GLY A 1 172 ? -14.040 -44.695 4.060 1.00 37.81 172 GLY A C 1
ATOM 1293 O O . GLY A 1 172 ? -12.935 -44.157 4.063 1.00 37.81 172 GLY A O 1
ATOM 1294 N N . VAL A 1 173 ? -14.194 -45.994 3.795 1.00 45.09 173 VAL A N 1
ATOM 1295 C CA . VAL A 1 173 ? -13.074 -46.915 3.532 1.00 45.09 173 VAL A CA 1
ATOM 1296 C C . VAL A 1 173 ? -12.771 -46.976 2.034 1.00 45.09 173 VAL A C 1
ATOM 1298 O O . VAL A 1 173 ? -13.659 -47.277 1.242 1.00 45.09 173 VAL A O 1
ATOM 1301 N N . GLY A 1 174 ? -11.507 -46.774 1.647 1.00 39.28 174 GLY A N 1
ATOM 1302 C CA . GLY A 1 174 ? -11.052 -47.012 0.273 1.00 39.28 174 GLY A CA 1
ATOM 1303 C C . GLY A 1 174 ? -9.601 -46.600 0.016 1.00 39.28 174 GLY A C 1
ATOM 1304 O O . GLY A 1 174 ? -9.322 -45.429 -0.213 1.00 39.28 174 GLY A O 1
ATOM 1305 N N . MET A 1 175 ? -8.673 -47.563 0.003 1.00 49.09 175 MET A N 1
ATOM 1306 C CA . MET A 1 175 ? -7.327 -47.346 -0.546 1.00 49.09 175 MET A CA 1
ATOM 1307 C C . MET A 1 175 ? -7.337 -47.551 -2.063 1.00 49.09 175 MET A C 1
ATOM 1309 O O . MET A 1 175 ? -7.753 -48.610 -2.527 1.00 49.09 175 MET A O 1
ATOM 1313 N N . ILE A 1 176 ? -6.775 -46.608 -2.823 1.00 50.88 176 ILE A N 1
ATOM 1314 C CA . ILE A 1 176 ? -6.317 -46.848 -4.199 1.00 50.88 176 ILE A CA 1
ATOM 1315 C C . ILE A 1 176 ? -4.906 -46.267 -4.348 1.00 50.88 176 ILE A C 1
ATOM 1317 O O . ILE A 1 176 ? -4.719 -45.054 -4.369 1.00 50.88 176 ILE A O 1
ATOM 1321 N N . LEU A 1 177 ? -3.906 -47.146 -4.460 1.00 47.66 177 LEU A N 1
ATOM 1322 C CA . LEU A 1 177 ? -2.521 -46.790 -4.782 1.00 47.66 177 LEU A CA 1
ATOM 1323 C C . LEU A 1 177 ? -2.267 -46.990 -6.283 1.00 47.66 177 LEU A C 1
ATOM 1325 O O . LEU A 1 177 ? -1.750 -48.023 -6.704 1.00 47.66 177 LEU A O 1
ATOM 1329 N N . THR A 1 178 ? 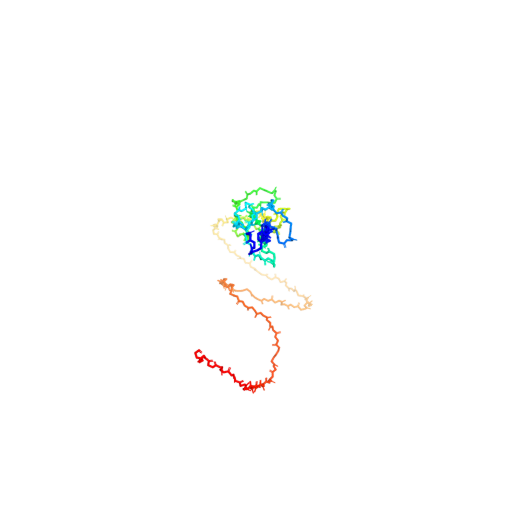-2.609 -45.999 -7.107 1.00 53.47 178 THR A N 1
ATOM 1330 C CA . THR A 1 178 ? -2.204 -45.975 -8.523 1.00 53.47 178 THR A CA 1
ATOM 1331 C C . THR A 1 178 ? -0.786 -45.433 -8.667 1.00 53.47 178 THR A C 1
ATOM 1333 O O . THR A 1 178 ? -0.579 -44.245 -8.910 1.00 53.47 178 THR A O 1
ATOM 1336 N N . ALA A 1 179 ? 0.204 -46.315 -8.539 1.00 54.19 179 ALA A N 1
ATOM 1337 C CA . ALA A 1 179 ? 1.562 -46.024 -8.980 1.00 54.19 179 ALA A CA 1
ATOM 1338 C C . ALA A 1 179 ? 1.635 -46.101 -10.515 1.00 54.19 179 ALA A C 1
ATOM 1340 O O . ALA A 1 179 ? 1.367 -47.153 -11.094 1.00 54.19 179 ALA A O 1
ATOM 1341 N N . LEU A 1 180 ? 2.038 -45.009 -11.170 1.00 54.25 180 LEU A N 1
ATOM 1342 C CA . LEU A 1 180 ? 2.363 -45.001 -12.597 1.00 54.25 180 LEU A CA 1
ATOM 1343 C C . LEU A 1 180 ? 3.752 -44.383 -12.793 1.00 54.25 180 LEU A C 1
ATOM 1345 O O . LEU A 1 180 ? 3.970 -43.210 -12.499 1.00 54.25 180 LEU A O 1
ATOM 1349 N N . GLY A 1 181 ? 4.704 -45.205 -13.236 1.00 49.19 181 GLY A N 1
ATOM 1350 C CA . GLY A 1 181 ? 6.072 -44.795 -13.559 1.00 49.19 181 GLY A CA 1
ATOM 1351 C C . GLY A 1 181 ? 6.360 -44.854 -15.062 1.00 49.19 181 GLY A C 1
ATOM 1352 O O . GLY A 1 181 ? 5.453 -45.097 -15.852 1.00 49.19 181 GLY A O 1
ATOM 1353 N N . LEU A 1 182 ? 7.651 -44.729 -15.407 1.00 47.00 182 LEU A N 1
ATOM 1354 C CA . LEU A 1 182 ? 8.245 -44.562 -16.752 1.00 47.00 182 LEU A CA 1
ATOM 1355 C C . LEU A 1 182 ? 8.162 -43.125 -17.310 1.00 47.00 182 LEU A C 1
ATOM 1357 O O . LEU A 1 182 ? 7.194 -42.413 -17.087 1.00 47.00 182 LEU A O 1
ATOM 1361 N 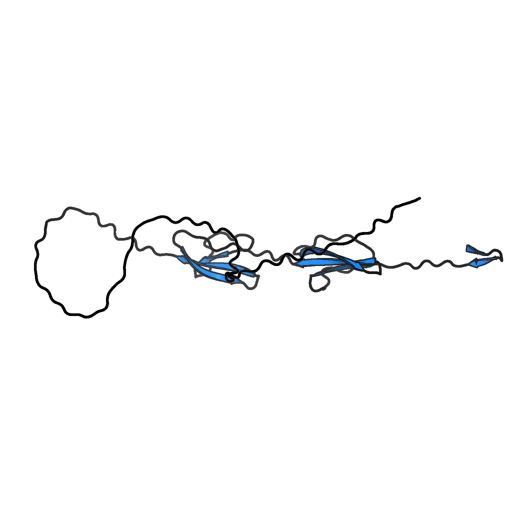N . ALA A 1 183 ? 9.138 -42.648 -18.089 1.00 52.81 183 ALA A N 1
ATOM 1362 C CA . ALA A 1 183 ? 10.555 -43.028 -18.181 1.00 52.81 183 ALA A CA 1
ATOM 1363 C C . ALA A 1 183 ? 11.339 -41.834 -18.761 1.00 52.81 183 ALA A C 1
ATOM 1365 O O . ALA A 1 183 ? 10.862 -41.152 -19.665 1.00 52.81 183 ALA A O 1
ATOM 1366 N N . GLY A 1 184 ? 12.529 -41.549 -18.228 1.00 50.72 184 GLY A N 1
ATOM 1367 C CA . GLY A 1 184 ? 13.246 -40.309 -18.546 1.00 50.72 184 GLY A CA 1
ATOM 1368 C C . GLY A 1 184 ? 14.034 -40.325 -19.861 1.00 50.72 184 GLY A C 1
ATOM 1369 O O . GLY A 1 184 ? 14.172 -41.349 -20.530 1.00 50.72 184 GLY A O 1
ATOM 1370 N N . LYS A 1 185 ? 14.676 -39.190 -20.172 1.00 58.50 185 LYS A N 1
ATOM 1371 C CA . LYS A 1 185 ? 15.815 -39.161 -21.100 1.00 58.50 185 LYS A CA 1
ATOM 1372 C C . LYS A 1 185 ? 16.851 -38.107 -20.707 1.00 58.50 185 LYS A C 1
ATOM 1374 O O . LYS A 1 185 ? 16.699 -36.931 -21.016 1.00 58.50 185 LYS A O 1
ATOM 1379 N N . ARG A 1 186 ? 17.960 -38.544 -20.096 1.00 62.41 186 ARG A N 1
ATOM 1380 C CA . ARG A 1 186 ? 19.216 -37.778 -20.168 1.00 62.41 186 ARG A CA 1
ATOM 1381 C C . ARG A 1 186 ? 19.632 -37.705 -21.641 1.00 62.41 186 ARG A C 1
ATOM 1383 O O . ARG A 1 186 ? 19.711 -38.741 -22.300 1.00 62.41 186 ARG A O 1
ATOM 1390 N N . ARG A 1 187 ? 19.972 -36.514 -22.131 1.00 65.88 187 ARG A N 1
ATOM 1391 C CA . ARG A 1 187 ? 21.000 -36.361 -23.171 1.00 65.88 187 ARG A CA 1
ATOM 1392 C C . ARG A 1 187 ? 22.280 -35.894 -22.480 1.00 65.88 187 ARG A C 1
ATOM 1394 O O . ARG A 1 187 ? 22.208 -35.172 -21.487 1.00 65.88 187 ARG A O 1
ATOM 1401 N N . ARG A 1 188 ? 23.431 -36.373 -22.948 1.00 60.38 188 ARG A N 1
ATOM 1402 C CA . ARG A 1 188 ? 24.741 -35.912 -22.473 1.00 60.38 188 ARG A CA 1
ATOM 1403 C C . ARG A 1 188 ? 25.071 -34.553 -23.098 1.00 60.38 188 ARG A C 1
ATOM 1405 O O . ARG A 1 188 ? 24.506 -34.211 -24.135 1.00 60.38 188 ARG A O 1
ATOM 1412 N N . LYS A 1 189 ? 26.025 -33.839 -22.497 1.00 54.12 189 LYS A N 1
ATOM 1413 C CA . LYS A 1 189 ? 26.978 -33.052 -23.284 1.00 54.12 189 LYS A CA 1
ATOM 1414 C C . LYS A 1 189 ? 28.020 -34.016 -23.842 1.00 54.12 189 LYS A C 1
ATOM 1416 O O . LYS A 1 189 ? 28.561 -34.797 -23.065 1.00 54.12 189 LYS A O 1
ATOM 1421 N N . GLU A 1 190 ? 28.278 -33.914 -25.130 1.00 60.34 190 GLU A N 1
ATOM 1422 C CA . GLU A 1 190 ? 29.548 -34.234 -25.789 1.00 60.34 190 GLU A CA 1
ATOM 1423 C C . GLU A 1 190 ? 29.926 -32.931 -26.544 1.00 60.34 190 GLU A C 1
ATOM 1425 O O . GLU A 1 190 ? 29.049 -32.072 -26.709 1.00 60.34 190 GLU A O 1
ATOM 1430 N N . ASP A 1 191 ? 31.217 -32.721 -26.811 1.00 58.00 191 ASP A N 1
ATOM 1431 C CA . ASP A 1 191 ? 31.880 -31.395 -26.819 1.00 58.00 191 ASP A CA 1
ATOM 1432 C C . ASP A 1 191 ? 31.415 -30.349 -27.860 1.00 58.00 191 ASP A C 1
ATOM 1434 O O . ASP A 1 191 ? 31.226 -30.703 -29.047 1.00 58.00 191 ASP A O 1
#

Radius of gyration: 38.64 Å; chains: 1; bounding box: 84×58×125 Å

pLDDT: mean 74.03, std 26.23, range [24.41, 98.44]

Secondary structure (DSSP, 8-state):
-B-TTS-B----------EEEEEETTS-EEEEEEES--PPPP-TTEEEEEEEE-TT--EEEEEEE----EEEEEETTS-BSS--EEB-PPP---TTEEEEEEEE-TTS-EEEEEEE----PPP--------------------------------------------------------------PPPP--

Sequence (191 aa):
STDENGNVVYTYRKVVKTTTSFVDGDGNPILPNEEGNVPSKDISGYELVGSSTDENGNVVYTYRKVVKTTTSFVDGDGNPILPNEEGNVPSKDIPDYEIVSSTTDENGNPVHTYRKVVKEDEPSVMTPHSPKTPNPTKSAEAKPAPVTKTTNKLEVLPNTGTENTATASALGVGMILTALGLAGKRRRKED